Protein AF-0000000079126657 (afdb_homodimer)

Structure (mmCIF, N/CA/C/O backbone):
data_AF-0000000079126657-model_v1
#
loop_
_entity.id
_entity.type
_entity.pdbx_description
1 polymer 'TF-B3 domain-containing protein'
#
loop_
_atom_site.group_PDB
_atom_site.id
_atom_site.type_symbol
_atom_site.label_atom_id
_atom_site.label_alt_id
_atom_site.label_comp_id
_atom_site.label_asym_id
_atom_site.label_entity_id
_atom_site.label_seq_id
_atom_site.pdbx_PDB_ins_code
_atom_site.Cartn_x
_atom_site.Cartn_y
_atom_site.Cartn_z
_atom_site.occupancy
_atom_site.B_iso_or_equiv
_atom_site.auth_seq_id
_atom_site.auth_comp_id
_atom_site.auth_asym_id
_atom_site.auth_atom_id
_atom_site.pdbx_PDB_model_num
ATOM 1 N N . MET A 1 1 ? 19.438 -13.625 17.906 1 28.52 1 MET A N 1
ATOM 2 C CA . MET A 1 1 ? 18.578 -13.562 16.719 1 28.52 1 MET A CA 1
ATOM 3 C C . MET A 1 1 ? 18.562 -12.164 16.125 1 28.52 1 MET A C 1
ATOM 5 O O . MET A 1 1 ? 18.281 -11.188 16.828 1 28.52 1 MET A O 1
ATOM 9 N N . ALA A 1 2 ? 19.469 -11.898 15.203 1 33.62 2 ALA A N 1
ATOM 10 C CA . ALA A 1 2 ? 19.641 -10.555 14.672 1 33.62 2 ALA A CA 1
ATOM 11 C C . ALA A 1 2 ? 18.297 -9.883 14.414 1 33.62 2 ALA A C 1
ATOM 13 O O . ALA A 1 2 ? 17.312 -10.562 14.094 1 33.62 2 ALA A O 1
ATOM 14 N N . PRO A 1 3 ? 18.188 -8.773 15.117 1 34.41 3 PRO A N 1
ATOM 15 C CA . PRO A 1 3 ? 16.922 -8.07 14.914 1 34.41 3 PRO A CA 1
ATOM 16 C C . PRO A 1 3 ? 16.484 -8.062 13.445 1 34.41 3 PRO A C 1
ATOM 18 O O . PRO A 1 3 ? 17.312 -7.898 12.555 1 34.41 3 PRO A O 1
ATOM 21 N N . ARG A 1 4 ? 15.633 -8.875 13.109 1 43.34 4 ARG A N 1
ATOM 22 C CA . ARG A 1 4 ? 15.078 -9.055 11.773 1 43.34 4 ARG A CA 1
ATOM 23 C C . ARG A 1 4 ? 14.992 -7.723 11.031 1 43.34 4 ARG A C 1
ATOM 25 O O . ARG A 1 4 ? 14.539 -6.723 11.602 1 43.34 4 ARG A O 1
ATOM 32 N N . PRO A 1 5 ? 15.961 -7.48 10.164 1 45.09 5 PRO A N 1
ATOM 33 C CA . PRO A 1 5 ? 15.938 -6.207 9.438 1 45.09 5 PRO A CA 1
ATOM 34 C C . PRO A 1 5 ? 14.516 -5.68 9.219 1 45.09 5 PRO A C 1
ATOM 36 O O . PRO A 1 5 ? 13.688 -6.367 8.625 1 45.09 5 PRO A O 1
ATOM 39 N N . ARG A 1 6 ? 14 -5.074 10.273 1 57.28 6 ARG A N 1
ATOM 40 C CA . ARG A 1 6 ? 12.656 -4.516 10.219 1 57.28 6 ARG A CA 1
ATOM 41 C C . ARG A 1 6 ? 12.516 -3.547 9.047 1 57.28 6 ARG A C 1
ATOM 43 O O . ARG A 1 6 ? 13.406 -2.74 8.789 1 57.28 6 ARG A O 1
ATOM 50 N N . GLY A 1 7 ? 11.844 -4.012 8.023 1 74.12 7 GLY A N 1
ATOM 51 C CA . GLY A 1 7 ? 11.578 -3.09 6.93 1 74.12 7 GLY A CA 1
ATOM 52 C C . GLY A 1 7 ? 11.164 -1.708 7.402 1 74.12 7 GLY A C 1
ATOM 53 O O . GLY A 1 7 ? 11.055 -1.466 8.609 1 74.12 7 GLY A O 1
ATOM 54 N N . ILE A 1 8 ? 11.289 -0.74 6.613 1 87.12 8 ILE A N 1
ATOM 55 C CA . ILE A 1 8 ? 10.836 0.619 6.898 1 87.12 8 ILE A CA 1
ATOM 56 C C . ILE A 1 8 ? 9.398 0.592 7.406 1 87.12 8 ILE A C 1
ATOM 58 O O . ILE A 1 8 ? 8.516 0.038 6.75 1 87.12 8 ILE A O 1
ATOM 62 N N . PRO A 1 9 ? 9.227 1.062 8.672 1 93.38 9 PRO A N 1
ATOM 63 C CA . PRO A 1 9 ? 7.852 1.078 9.188 1 93.38 9 PRO A CA 1
ATOM 64 C C . PRO A 1 9 ? 6.867 1.716 8.203 1 93.38 9 PRO A C 1
ATOM 66 O O . PRO A 1 9 ? 7.18 2.738 7.59 1 93.38 9 PRO A O 1
ATOM 69 N N . SER A 1 10 ? 5.707 1.063 8.055 1 95.38 10 SER A N 1
ATOM 70 C CA . SER A 1 10 ? 4.727 1.568 7.105 1 95.38 10 SER A CA 1
ATOM 71 C C . SER A 1 10 ? 3.301 1.309 7.586 1 95.38 10 SER A C 1
ATOM 73 O O . SER A 1 10 ? 3.084 0.495 8.484 1 95.38 10 SER A O 1
ATOM 75 N N . PHE A 1 11 ? 2.336 2.088 7.109 1 97.25 11 PHE A N 1
ATOM 76 C CA . PHE A 1 11 ? 0.914 1.868 7.352 1 97.25 11 PHE A CA 1
ATOM 77 C C . PHE A 1 11 ? 0.086 2.328 6.156 1 97.25 11 PHE A C 1
ATOM 79 O O . PHE A 1 11 ? 0.618 2.93 5.223 1 97.25 11 PHE A O 1
ATOM 86 N N . PHE A 1 12 ? -1.155 1.957 6.16 1 96.88 12 PHE A N 1
ATOM 87 C CA . PHE A 1 12 ? -2.014 2.416 5.074 1 96.88 12 PHE A CA 1
ATOM 88 C C . PHE A 1 12 ? -3.268 3.086 5.621 1 96.88 12 PHE A C 1
ATOM 90 O O . PHE A 1 12 ? -3.623 2.893 6.785 1 96.88 12 PHE A O 1
ATOM 97 N N . LYS A 1 13 ? -3.869 3.877 4.758 1 96.75 13 LYS A N 1
ATOM 98 C CA . LYS A 1 13 ? -5.164 4.512 4.984 1 96.75 13 LYS A CA 1
ATOM 99 C C . LYS A 1 13 ? -6.02 4.48 3.723 1 96.75 13 LYS A C 1
ATOM 101 O O . LYS A 1 13 ? -5.496 4.57 2.609 1 96.75 13 LYS A O 1
ATOM 106 N N . ILE A 1 14 ? -7.277 4.34 3.934 1 95.06 14 ILE A N 1
ATOM 107 C CA . ILE A 1 14 ? -8.242 4.527 2.857 1 95.06 14 ILE A CA 1
ATOM 108 C C . ILE A 1 14 ? -8.93 5.883 3.01 1 95.06 14 ILE A C 1
ATOM 110 O O . ILE A 1 14 ? -9.383 6.238 4.102 1 95.06 14 ILE A O 1
ATOM 114 N N . MET A 1 15 ? -8.977 6.527 1.943 1 95.56 15 MET A N 1
ATOM 115 C CA . MET A 1 15 ? -9.641 7.824 1.989 1 95.56 15 MET A CA 1
ATOM 116 C C . MET A 1 15 ? -11.156 7.664 1.94 1 95.56 15 MET A C 1
ATOM 118 O O . MET A 1 15 ? -11.711 7.305 0.902 1 95.56 15 MET A O 1
ATOM 122 N N . LEU A 1 16 ? -11.727 7.973 3.053 1 93.25 16 LEU A N 1
ATOM 123 C CA . LEU A 1 16 ? -13.172 7.816 3.148 1 93.25 16 LEU A CA 1
ATOM 124 C C . LEU A 1 16 ? -13.867 9.172 3.156 1 93.25 16 LEU A C 1
ATOM 126 O O . LEU A 1 16 ? -15.078 9.258 2.92 1 93.25 16 LEU A O 1
ATOM 130 N N . ASP A 1 17 ? -13.141 10.164 3.516 1 93.25 17 ASP A N 1
ATOM 131 C CA . ASP A 1 17 ? -13.633 11.539 3.551 1 93.25 17 ASP A CA 1
ATOM 132 C C . ASP A 1 17 ? -12.586 12.508 3.004 1 93.25 17 ASP A C 1
ATOM 134 O O . ASP A 1 17 ? -11.625 12.844 3.691 1 93.25 17 ASP A O 1
ATOM 138 N N . CYS A 1 18 ? -12.828 12.984 1.838 1 91.19 18 CYS A N 1
ATOM 139 C CA . CYS A 1 18 ? -11.852 13.836 1.16 1 91.19 18 CYS A CA 1
ATOM 140 C C . CYS A 1 18 ? -11.984 15.281 1.618 1 91.19 18 CYS A C 1
ATOM 142 O O . CYS A 1 18 ? -11.18 16.141 1.227 1 91.19 18 CYS A O 1
ATOM 144 N N . SER A 1 19 ? -12.891 15.594 2.402 1 92.25 19 SER A N 1
ATOM 145 C CA . SER A 1 19 ? -13.039 16.938 2.967 1 92.25 19 SER A CA 1
ATOM 146 C C . SER A 1 19 ? -12.43 17.016 4.363 1 92.25 19 SER A C 1
ATOM 148 O O . SER A 1 19 ? -12.367 18.094 4.957 1 92.25 19 SER A O 1
ATOM 150 N N . ALA A 1 20 ? -11.961 15.875 4.793 1 90.94 20 ALA A N 1
ATOM 151 C CA . ALA A 1 20 ? -11.43 15.82 6.152 1 90.94 20 ALA A CA 1
ATOM 152 C C . ALA A 1 20 ? -10.195 16.703 6.293 1 90.94 20 ALA A C 1
ATOM 154 O O . ALA A 1 20 ? -9.359 16.766 5.387 1 90.94 20 ALA A O 1
ATOM 155 N N . THR A 1 21 ? -10.055 17.328 7.43 1 93.88 21 THR A N 1
ATOM 156 C CA . THR A 1 21 ? -8.93 18.219 7.711 1 93.88 21 THR A CA 1
ATOM 157 C C . THR A 1 21 ? -7.824 17.469 8.453 1 93.88 21 THR A C 1
ATOM 159 O O . THR A 1 21 ? -6.754 18.016 8.703 1 93.88 21 THR A O 1
ATOM 162 N N . HIS A 1 22 ? -8.141 16.297 8.852 1 96.69 22 HIS A N 1
ATOM 163 C CA . HIS A 1 22 ? -7.164 15.453 9.539 1 96.69 22 HIS A CA 1
ATOM 164 C C . HIS A 1 22 ? -7.254 14.008 9.07 1 96.69 22 HIS A C 1
ATOM 166 O O . HIS A 1 22 ? -8.273 13.586 8.523 1 96.69 22 HIS A O 1
ATOM 172 N N . LEU A 1 23 ? -6.207 13.297 9.273 1 97.56 23 LEU A N 1
ATOM 173 C CA . LEU A 1 23 ? -6.141 11.867 8.961 1 97.56 23 LEU A CA 1
ATOM 174 C C . LEU A 1 23 ? -5.676 11.07 10.172 1 97.56 23 LEU A C 1
ATOM 176 O O . LEU A 1 23 ? -4.52 11.188 10.586 1 97.56 23 LEU A O 1
ATOM 180 N N . PRO A 1 24 ? -6.551 10.25 10.734 1 97.44 24 PRO A N 1
ATOM 181 C CA . PRO A 1 24 ? -6.129 9.438 11.883 1 97.44 24 PRO A CA 1
ATOM 182 C C . PRO A 1 24 ? -5.043 8.43 11.523 1 97.44 24 PRO A C 1
ATOM 184 O O . PRO A 1 24 ? -5.113 7.793 10.469 1 97.44 24 PRO A O 1
ATOM 187 N N . LEU A 1 25 ? -4.074 8.391 12.383 1 97.5 25 LEU A N 1
ATOM 188 C CA . LEU A 1 25 ? -3.031 7.383 12.242 1 97.5 25 LEU A CA 1
ATOM 189 C C . LEU A 1 25 ? -3.449 6.07 12.898 1 97.5 25 LEU A C 1
ATOM 191 O O . LEU A 1 25 ? -4.18 6.07 13.891 1 97.5 25 LEU A O 1
ATOM 195 N N . PRO A 1 26 ? -3.004 4.938 12.359 1 96.88 26 PRO A N 1
ATOM 196 C CA . PRO A 1 26 ? -3.297 3.68 13.047 1 96.88 26 PRO A CA 1
ATOM 197 C C . PRO A 1 26 ? -2.705 3.625 14.453 1 96.88 26 PRO A C 1
ATOM 199 O O . PRO A 1 26 ? -1.501 3.83 14.625 1 96.88 26 PRO A O 1
ATOM 202 N N . THR A 1 27 ? -3.508 3.24 15.336 1 95.69 27 THR A N 1
ATOM 203 C CA . THR A 1 27 ? -3.09 3.24 16.734 1 95.69 27 THR A CA 1
ATOM 204 C C . THR A 1 27 ? -1.919 2.287 16.953 1 95.69 27 THR A C 1
ATOM 206 O O . THR A 1 27 ? -0.982 2.602 17.688 1 95.69 27 THR A O 1
ATOM 209 N N . GLY A 1 28 ? -1.995 1.144 16.359 1 94.62 28 GLY A N 1
ATOM 210 C CA . GLY A 1 28 ? -0.911 0.182 16.484 1 94.62 28 GLY A CA 1
ATOM 211 C C . GLY A 1 28 ? 0.411 0.704 15.953 1 94.62 28 GLY A C 1
ATOM 212 O O . GLY A 1 28 ? 1.464 0.457 16.547 1 94.62 28 GLY A O 1
ATOM 213 N N . PHE A 1 29 ? 0.323 1.427 14.898 1 95.12 29 PHE A N 1
ATOM 214 C CA . PHE A 1 29 ? 1.524 2.012 14.32 1 95.12 29 PHE A CA 1
ATOM 215 C C . PHE A 1 29 ? 2.137 3.041 15.258 1 95.12 29 PHE A C 1
ATOM 217 O O . PHE A 1 29 ? 3.35 3.043 15.484 1 95.12 29 PHE A O 1
ATOM 224 N N . VAL A 1 30 ? 1.315 3.855 15.75 1 96 30 VAL A N 1
ATOM 225 C CA . VAL A 1 30 ? 1.773 4.906 16.656 1 96 30 VAL A CA 1
ATOM 226 C C . VAL A 1 30 ? 2.412 4.281 17.891 1 96 30 VAL A C 1
ATOM 228 O O . VAL A 1 30 ? 3.514 4.668 18.297 1 96 30 VAL A O 1
ATOM 231 N N . ARG A 1 31 ? 1.753 3.395 18.438 1 94.12 31 ARG A N 1
ATOM 232 C CA . ARG A 1 31 ? 2.238 2.746 19.656 1 94.12 31 ARG A CA 1
ATOM 233 C C . ARG A 1 31 ? 3.594 2.088 19.422 1 94.12 31 ARG A C 1
ATOM 235 O O . ARG A 1 31 ? 4.496 2.191 20.25 1 94.12 31 ARG A O 1
ATOM 242 N N . LYS A 1 32 ? 3.752 1.527 18.344 1 92.25 32 LYS A N 1
ATOM 243 C CA . LYS A 1 32 ? 4.938 0.727 18.062 1 92.25 32 LYS A CA 1
ATOM 244 C C . LYS A 1 32 ? 6.109 1.61 17.641 1 92.25 32 LYS A C 1
ATOM 246 O O . LYS A 1 32 ? 7.258 1.335 17.984 1 92.25 32 LYS A O 1
ATOM 251 N N . HIS A 1 33 ? 5.816 2.643 16.922 1 93.44 33 HIS A N 1
ATOM 252 C CA . HIS A 1 33 ? 6.93 3.291 16.234 1 93.44 33 HIS A CA 1
ATOM 253 C C . HIS A 1 33 ? 7.102 4.73 16.703 1 93.44 33 HIS A C 1
ATOM 255 O O . HIS A 1 33 ? 8.156 5.332 16.484 1 93.44 33 HIS A O 1
ATOM 261 N N . LEU A 1 34 ? 6.055 5.25 17.312 1 92.19 34 LEU A N 1
ATOM 262 C CA . LEU A 1 34 ? 6.129 6.676 17.609 1 92.19 34 LEU A CA 1
ATOM 263 C C . LEU A 1 34 ? 5.949 6.934 19.094 1 92.19 34 LEU A C 1
ATOM 265 O O . LEU A 1 34 ? 6.285 8.016 19.594 1 92.19 34 LEU A O 1
ATOM 269 N N . GLU A 1 35 ? 5.32 6.031 19.812 1 83.06 35 GLU A N 1
ATOM 270 C CA . GLU A 1 35 ? 4.797 6.258 21.156 1 83.06 35 GLU A CA 1
ATOM 271 C C . GLU A 1 35 ? 5.867 6.852 22.078 1 83.06 35 GLU A C 1
ATOM 273 O O . GLU A 1 35 ? 5.57 7.707 22.906 1 83.06 35 GLU A O 1
ATOM 278 N N . ASN A 1 36 ? 7.039 6.488 21.953 1 82.5 36 ASN A N 1
ATOM 279 C CA . ASN A 1 36 ? 8.039 6.988 22.891 1 82.5 36 ASN A CA 1
ATOM 280 C C . ASN A 1 36 ? 8.461 8.414 22.562 1 82.5 36 ASN A C 1
ATOM 282 O O . ASN A 1 36 ? 9.008 9.125 23.406 1 82.5 36 ASN A O 1
ATOM 286 N N . ASP A 1 37 ? 8.164 8.867 21.438 1 88.56 37 ASP A N 1
ATOM 287 C CA . ASP A 1 37 ? 8.594 10.18 20.953 1 88.56 37 ASP A CA 1
ATOM 288 C C . ASP A 1 37 ? 7.793 10.617 19.734 1 88.56 37 ASP A C 1
ATOM 290 O O . ASP A 1 37 ? 8.32 10.656 18.625 1 88.56 37 ASP A O 1
ATOM 294 N N . ILE A 1 38 ? 6.609 11.055 20.031 1 91.06 38 ILE A N 1
ATOM 295 C CA . ILE A 1 38 ? 5.762 11.461 18.922 1 91.06 38 ILE A CA 1
ATOM 296 C C . ILE A 1 38 ? 6.164 12.859 18.438 1 91.06 38 ILE A C 1
ATOM 298 O O . ILE A 1 38 ? 6.082 13.828 19.203 1 91.06 38 ILE A O 1
ATOM 302 N N . PRO A 1 39 ? 6.582 12.984 17.297 1 94.12 39 PRO A N 1
ATOM 303 C CA . PRO A 1 39 ? 6.941 14.312 16.797 1 94.12 39 PRO A CA 1
ATOM 304 C C . PRO A 1 39 ? 5.727 15.227 16.625 1 94.12 39 PRO A C 1
ATOM 306 O O . PRO A 1 39 ? 4.668 14.773 16.188 1 94.12 39 PRO A O 1
ATOM 309 N N . GLU A 1 40 ? 5.895 16.375 16.953 1 94.94 40 GLU A N 1
ATOM 310 C CA . GLU A 1 40 ? 4.828 17.359 16.766 1 94.94 40 GLU A CA 1
ATOM 311 C C . GLU A 1 40 ? 4.707 17.766 15.297 1 94.94 40 GLU A C 1
ATOM 313 O O . GLU A 1 40 ? 3.604 18 14.797 1 94.94 40 GLU A O 1
ATOM 318 N N . ASN A 1 41 ? 5.875 17.875 14.75 1 97.25 41 ASN A N 1
ATOM 319 C CA . ASN A 1 41 ? 5.961 18.25 13.344 1 97.25 41 ASN A CA 1
ATOM 320 C C . ASN A 1 41 ? 6.434 17.078 12.492 1 97.25 41 ASN A C 1
ATOM 322 O O . ASN A 1 41 ? 7.316 16.312 12.898 1 97.25 41 ASN A O 1
ATOM 326 N N . ALA A 1 42 ? 5.793 17 11.344 1 97.56 42 ALA A N 1
ATOM 327 C CA . ALA A 1 42 ? 6.203 15.9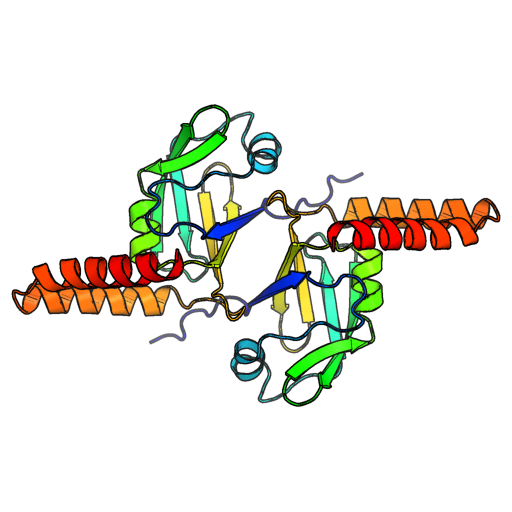53 10.406 1 97.56 42 ALA A CA 1
ATOM 328 C C . ALA A 1 42 ? 6.305 16.516 8.984 1 97.56 42 ALA A C 1
ATOM 330 O O . ALA A 1 42 ? 5.648 17.5 8.656 1 97.56 42 ALA A O 1
ATOM 331 N N . THR A 1 43 ? 7.215 15.938 8.281 1 97.75 43 THR A N 1
ATOM 332 C CA . THR A 1 43 ? 7.324 16.219 6.855 1 97.75 43 THR A CA 1
ATOM 333 C C . THR A 1 43 ? 6.82 15.031 6.031 1 97.75 43 THR A C 1
ATOM 335 O O . THR A 1 43 ? 7.211 13.891 6.281 1 97.75 43 THR A O 1
ATOM 338 N N . LEU A 1 44 ? 5.887 15.328 5.082 1 96.88 44 LEU A N 1
ATOM 339 C CA . LEU A 1 44 ? 5.355 14.32 4.168 1 96.88 44 LEU A CA 1
ATOM 340 C C . LEU A 1 44 ? 5.863 14.555 2.748 1 96.88 44 LEU A C 1
ATOM 342 O O . LEU A 1 44 ? 5.781 15.672 2.232 1 96.88 44 LEU A O 1
ATOM 346 N N . ARG A 1 45 ? 6.41 13.477 2.205 1 93.44 45 ARG A N 1
ATOM 347 C CA . ARG A 1 45 ? 6.934 13.57 0.844 1 93.44 45 ARG A CA 1
ATOM 348 C C . ARG A 1 45 ? 6.262 12.547 -0.07 1 93.44 45 ARG A C 1
ATOM 350 O O . ARG A 1 45 ? 6.039 11.398 0.327 1 93.44 45 ARG A O 1
ATOM 357 N N . SER A 1 46 ? 5.926 12.953 -1.216 1 90.44 46 SER A N 1
ATOM 358 C CA . SER A 1 46 ? 5.438 12.008 -2.213 1 90.44 46 SER A CA 1
ATOM 359 C C . SER A 1 46 ? 6.555 11.078 -2.684 1 90.44 46 SER A C 1
ATOM 361 O O . SER A 1 46 ? 7.688 11.523 -2.891 1 90.44 46 SER A O 1
ATOM 363 N N . VAL A 1 47 ? 6.289 9.805 -2.9 1 86.38 47 VAL A N 1
ATOM 364 C CA . VAL A 1 47 ? 7.266 8.836 -3.385 1 86.38 47 VAL A CA 1
ATOM 365 C C . VAL A 1 47 ? 7.688 9.195 -4.809 1 86.38 47 VAL A C 1
ATOM 367 O O . VAL A 1 47 ? 8.812 8.914 -5.219 1 86.38 47 VAL A O 1
ATOM 370 N N . ASN A 1 48 ? 6.734 9.68 -5.508 1 77.56 48 ASN A N 1
ATOM 371 C CA . ASN A 1 48 ? 7.016 10.016 -6.898 1 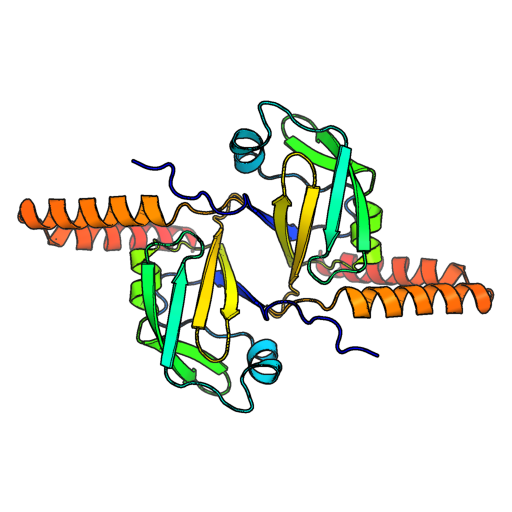77.56 48 ASN A CA 1
ATOM 372 C C . ASN A 1 48 ? 7.766 11.336 -7.012 1 77.56 48 ASN A C 1
ATOM 374 O O . ASN A 1 48 ? 8.094 11.781 -8.117 1 77.56 48 ASN A O 1
ATOM 378 N N . GLY A 1 49 ? 8.219 11.891 -5.863 1 70 49 GLY A N 1
ATOM 379 C CA . GLY A 1 49 ? 9.047 13.086 -5.832 1 70 49 GLY A CA 1
ATOM 380 C C . GLY A 1 49 ? 8.258 14.359 -6.07 1 70 49 GLY A C 1
ATOM 381 O O . GLY A 1 49 ? 7.031 14.328 -6.191 1 70 49 GLY A O 1
ATOM 382 N N . GLY A 1 50 ? 8.945 15.445 -5.848 1 69.62 50 GLY A N 1
ATOM 383 C CA . GLY A 1 50 ? 8.516 16.766 -6.293 1 69.62 50 GLY A CA 1
ATOM 384 C C . GLY A 1 50 ? 7.719 17.516 -5.25 1 69.62 50 GLY A C 1
ATOM 385 O O . GLY A 1 50 ? 7.676 18.75 -5.262 1 69.62 50 GLY A O 1
ATOM 386 N N . TYR A 1 51 ? 7.082 16.781 -4.359 1 82.75 51 TYR A N 1
ATOM 387 C CA . TYR A 1 51 ? 6.23 17.531 -3.438 1 82.75 51 TYR A CA 1
ATOM 388 C C . TYR A 1 51 ? 6.523 17.141 -1.991 1 82.75 51 TYR A C 1
ATOM 390 O O . TYR A 1 51 ? 6.812 15.977 -1.696 1 82.75 51 TYR A O 1
ATOM 398 N N . SER A 1 52 ? 6.465 18.125 -1.244 1 92.19 52 SER A N 1
ATOM 399 C CA . SER A 1 52 ? 6.625 17.969 0.198 1 92.19 52 SER A CA 1
ATOM 400 C C . SER A 1 52 ? 5.645 18.844 0.963 1 92.19 52 SER A C 1
ATOM 402 O O . SER A 1 52 ? 5.355 19.969 0.548 1 92.19 52 SER A O 1
ATOM 404 N N . TRP A 1 53 ? 5.109 18.328 2.021 1 95.81 53 TRP A N 1
ATOM 405 C CA . TRP A 1 53 ? 4.164 19.047 2.875 1 95.81 53 TRP A CA 1
ATOM 406 C C . TRP A 1 53 ? 4.625 19.031 4.328 1 95.81 53 TRP A C 1
ATOM 408 O O . TRP A 1 53 ? 5.207 18.047 4.789 1 95.81 53 TRP A O 1
ATOM 418 N N . ARG A 1 54 ? 4.383 20.078 4.98 1 97.25 54 ARG A N 1
ATOM 419 C CA . ARG A 1 54 ? 4.562 20.109 6.43 1 97.25 54 ARG A CA 1
ATOM 420 C C . ARG A 1 54 ? 3.252 19.812 7.152 1 97.25 54 ARG A C 1
ATOM 422 O O . ARG A 1 54 ? 2.217 20.406 6.828 1 97.25 54 ARG A O 1
ATOM 429 N N . LEU A 1 55 ? 3.361 18.891 8.078 1 97.94 55 LEU A N 1
ATOM 430 C CA . LEU A 1 55 ? 2.184 18.5 8.836 1 97.94 55 LEU A CA 1
ATOM 431 C C . LEU A 1 55 ? 2.424 18.656 10.336 1 97.94 55 LEU A C 1
ATOM 433 O O . LEU A 1 55 ? 3.57 18.641 10.789 1 97.94 55 LEU A O 1
ATOM 437 N N . LYS A 1 56 ? 1.369 18.797 11.039 1 97.94 56 LYS A N 1
ATOM 438 C CA . LYS A 1 56 ? 1.389 18.594 12.484 1 97.94 56 LYS A CA 1
ATOM 439 C C . LYS A 1 56 ? 0.741 17.266 12.867 1 97.94 56 LYS A C 1
ATOM 441 O O . LYS A 1 56 ? -0.234 16.844 12.234 1 97.94 56 LYS A O 1
ATOM 446 N N . ILE A 1 57 ? 1.319 16.641 13.82 1 97.19 57 ILE A N 1
ATOM 447 C CA . ILE A 1 57 ? 0.694 15.477 14.43 1 97.19 57 ILE A CA 1
ATOM 448 C C . ILE A 1 57 ? 0.041 15.875 15.758 1 97.19 57 ILE A C 1
ATOM 450 O O . ILE A 1 57 ? 0.718 16.344 16.672 1 97.19 57 ILE A O 1
ATOM 454 N N . LYS A 1 58 ? -1.194 15.711 15.789 1 96.06 58 LYS A N 1
ATOM 455 C CA . LYS A 1 58 ? -1.962 16.109 16.969 1 96.06 58 LYS A CA 1
ATOM 456 C C . LYS A 1 58 ? -2.824 14.945 17.469 1 96.06 58 LYS A C 1
ATOM 458 O O . LYS A 1 58 ? -3.252 14.102 16.688 1 96.06 58 LYS A O 1
ATOM 463 N N . LYS A 1 59 ? -3.018 15.047 18.734 1 93.38 59 LYS A N 1
ATOM 464 C CA . LYS A 1 59 ? -3.898 14.055 19.359 1 93.38 59 LYS A CA 1
ATOM 465 C C . LYS A 1 59 ? -5.344 14.547 19.375 1 93.38 59 LYS A C 1
ATOM 467 O O . LYS A 1 59 ? -5.613 15.688 19.75 1 93.38 59 LYS A O 1
ATOM 472 N N . ASP A 1 60 ? -6.172 13.812 18.859 1 91.31 60 ASP A N 1
ATOM 473 C CA . ASP A 1 60 ? -7.617 13.977 18.953 1 91.31 60 ASP A CA 1
ATOM 474 C C . ASP A 1 60 ? -8.258 12.852 19.766 1 91.31 60 ASP A C 1
ATOM 476 O O . ASP A 1 60 ? -8.492 11.766 19.234 1 91.31 60 ASP A O 1
ATOM 480 N N . GLY A 1 61 ? -8.602 13.148 21.062 1 91.88 61 GLY A N 1
ATOM 481 C CA . GLY A 1 61 ? -8.914 12.047 21.969 1 91.88 61 GLY A CA 1
ATOM 482 C C . GLY A 1 61 ? -7.738 11.125 22.203 1 91.88 61 GLY A C 1
ATOM 483 O O . GLY A 1 61 ? -6.691 11.547 22.688 1 91.88 61 GLY A O 1
ATOM 484 N N . ASP A 1 62 ? -7.848 9.883 21.812 1 90.81 62 ASP A N 1
ATOM 485 C CA . ASP A 1 62 ? -6.785 8.914 22.016 1 90.81 62 ASP A CA 1
ATOM 486 C C . ASP A 1 62 ? -6.113 8.547 20.688 1 90.81 62 ASP A C 1
ATOM 488 O O . ASP A 1 62 ? -5.285 7.633 20.641 1 90.81 62 ASP A O 1
ATOM 492 N N . ILE A 1 63 ? -6.484 9.344 19.75 1 94.88 63 ILE A N 1
ATOM 493 C CA . ILE A 1 63 ? -5.996 8.984 18.422 1 94.88 63 ILE A CA 1
ATOM 494 C C . ILE A 1 63 ? -5.129 10.109 17.859 1 94.88 63 ILE A C 1
ATOM 496 O O . ILE A 1 63 ? -5.527 11.273 17.875 1 94.88 63 ILE A O 1
ATOM 500 N N . TYR A 1 64 ? -4.004 9.719 17.5 1 96.5 64 TYR A N 1
ATOM 501 C CA . TYR A 1 64 ? -3.139 10.688 16.828 1 96.5 64 TYR A CA 1
ATOM 502 C C . TYR A 1 64 ? -3.494 10.812 15.352 1 96.5 64 TYR A C 1
ATOM 504 O O . TYR A 1 64 ? -3.799 9.82 14.695 1 96.5 64 TYR A O 1
ATOM 512 N N . CYS A 1 65 ? -3.391 12.062 14.828 1 97.69 65 CYS A N 1
ATOM 513 C CA . CYS A 1 65 ? -3.773 12.359 13.453 1 97.69 65 CYS A CA 1
ATOM 514 C C . CYS A 1 65 ? -2.736 13.242 12.781 1 97.69 65 CYS A C 1
ATOM 516 O O . CYS A 1 65 ? -2.096 14.07 13.438 1 97.69 65 CYS A O 1
ATOM 518 N N . PHE A 1 66 ? -2.58 13.016 11.492 1 98.06 66 PHE A N 1
ATOM 519 C CA . PHE A 1 66 ? -2.096 14.133 10.703 1 98.06 66 PHE A CA 1
ATOM 520 C C . PHE A 1 66 ? -3.127 15.258 10.664 1 98.06 66 PHE A C 1
ATOM 522 O O . PHE A 1 66 ? -4.27 15.047 10.25 1 98.06 66 PHE A O 1
ATOM 529 N N . ALA A 1 67 ? -2.779 16.359 11.094 1 96.81 67 ALA A N 1
ATOM 530 C CA . ALA A 1 67 ? -3.729 17.469 11.219 1 96.81 67 ALA A CA 1
ATOM 531 C C . ALA A 1 67 ? -3.314 18.656 10.352 1 96.81 67 ALA A C 1
ATOM 533 O O . ALA A 1 67 ? -3.381 18.578 9.125 1 96.81 67 ALA A O 1
ATOM 534 N N . ASP A 1 68 ? -2.764 19.719 10.953 1 96.56 68 ASP A N 1
ATOM 535 C CA . ASP A 1 68 ? -2.387 20.891 10.18 1 96.56 68 ASP A CA 1
ATOM 536 C C . ASP A 1 68 ? -1.526 20.516 8.977 1 96.56 68 ASP A C 1
ATOM 538 O O . ASP A 1 68 ? -0.494 19.859 9.133 1 96.56 68 ASP A O 1
ATOM 542 N N . GLY A 1 69 ? -1.999 20.969 7.855 1 96.88 69 GLY A N 1
ATOM 543 C CA . GLY A 1 69 ? -1.283 20.656 6.629 1 96.88 69 GLY A CA 1
ATOM 544 C C . GLY A 1 69 ? -1.952 19.562 5.816 1 96.88 69 GLY A C 1
ATOM 545 O O . GLY A 1 69 ? -1.728 19.453 4.609 1 96.88 69 GLY A O 1
ATOM 546 N N . TRP A 1 70 ? -2.803 18.75 6.383 1 97.25 70 TRP A N 1
ATOM 547 C CA . TRP A 1 70 ? -3.412 17.609 5.695 1 97.25 70 TRP A CA 1
ATOM 548 C C . TRP A 1 70 ? -4.367 18.094 4.605 1 97.25 70 TRP A C 1
ATOM 550 O O . TRP A 1 70 ? -4.426 17.5 3.523 1 97.25 70 TRP A O 1
ATOM 560 N N . LYS A 1 71 ? -5.07 19.109 4.887 1 95.06 71 LYS A N 1
ATOM 561 C CA . LYS A 1 71 ? -5.98 19.641 3.881 1 95.06 71 LYS A CA 1
ATOM 562 C C . LYS A 1 71 ? -5.238 19.984 2.592 1 95.06 71 LYS A C 1
ATOM 564 O O . LYS A 1 71 ? -5.746 19.734 1.495 1 95.06 71 LYS A O 1
ATOM 569 N N . GLN A 1 72 ? -4.094 20.547 2.717 1 92.5 72 GLN A N 1
ATOM 570 C CA . GLN A 1 72 ? -3.285 20.891 1.551 1 92.5 72 GLN A CA 1
ATOM 571 C C . GLN A 1 72 ? -2.842 19.625 0.809 1 92.5 72 GLN A C 1
ATOM 573 O O . GLN A 1 72 ? -2.779 19.625 -0.422 1 92.5 72 GLN A O 1
ATOM 578 N N . VAL A 1 73 ? -2.494 18.609 1.534 1 93.94 73 VAL A N 1
ATOM 579 C CA . VAL A 1 73 ? -2.141 17.344 0.916 1 93.94 73 VAL A CA 1
ATOM 580 C C . VAL A 1 73 ? -3.295 16.844 0.049 1 93.94 73 VAL A C 1
ATOM 582 O O . VAL A 1 73 ? -3.096 16.469 -1.107 1 93.94 73 VAL A O 1
ATOM 585 N N . VAL A 1 74 ? -4.465 16.844 0.59 1 93.62 74 VAL A N 1
ATOM 586 C CA . VAL A 1 74 ? -5.652 16.359 -0.096 1 93.62 74 VAL A CA 1
ATOM 587 C C . VAL A 1 74 ? -5.875 17.141 -1.385 1 93.62 74 VAL A C 1
ATOM 589 O O . VAL A 1 74 ? -6.094 16.562 -2.447 1 93.62 74 VAL A O 1
ATOM 592 N N . GLU A 1 75 ? -5.746 18.375 -1.28 1 88.81 75 GLU A N 1
ATOM 593 C CA . GLU A 1 75 ? -6 19.25 -2.422 1 88.81 75 GLU A CA 1
ATOM 594 C C . GLU A 1 75 ? -4.914 19.109 -3.484 1 88.81 75 GLU A C 1
ATOM 596 O O . GLU A 1 75 ? -5.211 18.938 -4.668 1 88.81 75 GLU A O 1
ATOM 601 N N . ASP A 1 76 ? -3.688 19.125 -3.025 1 87.38 76 ASP A N 1
ATOM 602 C CA . ASP A 1 76 ? -2.57 19.062 -3.961 1 87.38 76 ASP A CA 1
ATOM 603 C C . ASP A 1 76 ? -2.539 17.719 -4.695 1 87.38 76 ASP A C 1
ATOM 605 O O . ASP A 1 76 ? -2.18 17.656 -5.871 1 87.38 76 ASP A O 1
ATOM 609 N N . THR A 1 77 ? -2.844 16.703 -3.951 1 89.69 77 THR A N 1
ATOM 610 C CA . THR A 1 77 ? -2.74 15.375 -4.523 1 89.69 77 THR A CA 1
ATOM 611 C C . THR A 1 77 ? -4.066 14.945 -5.145 1 89.69 77 THR A C 1
ATOM 613 O O . THR A 1 77 ? -4.16 13.867 -5.738 1 89.69 77 THR A O 1
ATOM 616 N N . ARG A 1 78 ? -5.102 15.688 -5.027 1 88.81 78 ARG A N 1
ATOM 617 C CA . ARG A 1 78 ? -6.441 15.398 -5.531 1 88.81 78 ARG A CA 1
ATOM 618 C C . ARG A 1 78 ? -6.926 14.039 -5.047 1 88.81 78 ARG A C 1
ATOM 620 O O . ARG A 1 78 ? -7.367 13.211 -5.844 1 88.81 78 ARG A O 1
ATOM 627 N N . LEU A 1 79 ? -6.781 13.859 -3.768 1 92.5 79 LEU A N 1
ATOM 628 C CA . LEU A 1 79 ? -7.266 12.625 -3.16 1 92.5 79 LEU A CA 1
ATOM 629 C C . LEU A 1 79 ? -8.773 12.484 -3.348 1 92.5 79 LEU A C 1
ATOM 631 O O . LEU A 1 79 ? -9.516 13.461 -3.209 1 92.5 79 LEU A O 1
ATOM 635 N N . GLU A 1 80 ? -9.18 11.32 -3.709 1 93.12 80 GLU A N 1
ATOM 636 C CA . GLU A 1 80 ? -10.594 11.008 -3.902 1 93.12 80 GLU A CA 1
ATOM 637 C C . GLU A 1 80 ? -11.039 9.875 -2.98 1 93.12 80 GLU A C 1
ATOM 639 O O . GLU A 1 80 ? -10.211 9.141 -2.443 1 93.12 80 GLU A O 1
ATOM 644 N N . PHE A 1 81 ? -12.367 9.859 -2.793 1 94.25 81 PHE A N 1
ATOM 645 C CA . PHE A 1 81 ? -12.969 8.766 -2.035 1 94.25 81 PHE A CA 1
ATOM 646 C C . PHE A 1 81 ? -12.492 7.414 -2.559 1 94.25 81 PHE A C 1
ATOM 648 O O . PHE A 1 81 ? -12.516 7.172 -3.766 1 94.25 81 PHE A O 1
ATOM 655 N N . GLY A 1 82 ? -11.992 6.625 -1.634 1 94.12 82 GLY A N 1
ATOM 656 C CA . GLY A 1 82 ? -11.609 5.273 -2.002 1 94.12 82 GLY A CA 1
ATOM 657 C C . GLY A 1 82 ? -10.141 5.152 -2.373 1 94.12 82 GLY A C 1
ATOM 658 O O . GLY A 1 82 ? -9.633 4.047 -2.561 1 94.12 82 GLY A O 1
ATOM 659 N N . ASP A 1 83 ? -9.438 6.289 -2.525 1 94.94 83 ASP A N 1
ATOM 660 C CA . ASP A 1 83 ? -7.992 6.223 -2.742 1 94.94 83 ASP A CA 1
ATOM 661 C C . ASP A 1 83 ? -7.297 5.508 -1.585 1 94.94 83 ASP A C 1
ATOM 663 O O . ASP A 1 83 ? -7.73 5.613 -0.435 1 94.94 83 ASP A O 1
ATOM 667 N N . PHE A 1 84 ? -6.25 4.832 -1.979 1 95.44 84 PHE A N 1
ATOM 668 C CA . PHE A 1 84 ? -5.453 4.117 -0.987 1 95.44 84 PHE A CA 1
ATOM 669 C C . PHE A 1 84 ? -4.105 4.797 -0.784 1 95.44 84 PHE A C 1
ATOM 671 O O . PHE A 1 84 ? -3.398 5.09 -1.751 1 95.44 84 PHE A O 1
ATOM 678 N N . LEU A 1 85 ? -3.834 5.004 0.463 1 97.19 85 LEU A N 1
ATOM 679 C CA . LEU A 1 85 ? -2.607 5.703 0.823 1 97.19 85 LEU A CA 1
ATOM 680 C C . LEU A 1 85 ? -1.654 4.777 1.574 1 97.19 85 LEU A C 1
ATOM 682 O O . LEU A 1 85 ? -2.064 4.078 2.502 1 97.19 85 LEU A O 1
ATOM 686 N N . VAL A 1 86 ? -0.434 4.738 1.182 1 96.75 86 VAL A N 1
ATOM 687 C CA . VAL A 1 86 ? 0.602 4.027 1.924 1 96.75 86 VAL A CA 1
ATOM 688 C C . VAL A 1 86 ? 1.658 5.016 2.412 1 96.75 86 VAL A C 1
ATOM 690 O O . VAL A 1 86 ? 2.137 5.852 1.644 1 96.75 86 VAL A O 1
ATOM 693 N N . PHE A 1 87 ? 1.963 4.863 3.688 1 96.69 87 PHE A N 1
ATOM 694 C CA . PHE A 1 87 ? 2.951 5.727 4.32 1 96.69 87 PHE A CA 1
ATOM 695 C C . PHE A 1 87 ? 4.148 4.918 4.805 1 96.69 87 PHE A C 1
ATOM 697 O O . PHE A 1 87 ? 3.984 3.828 5.355 1 96.69 87 PHE A O 1
ATOM 704 N N . TRP A 1 88 ? 5.285 5.438 4.559 1 95.62 88 TRP A N 1
ATOM 705 C CA . TRP A 1 88 ? 6.512 4.918 5.156 1 95.62 88 TRP A CA 1
ATOM 706 C C . TRP A 1 88 ? 7.152 5.953 6.074 1 95.62 88 TRP A C 1
ATOM 708 O O . TRP A 1 88 ? 7.227 7.137 5.73 1 95.62 88 TRP A O 1
ATOM 718 N N . LEU A 1 89 ? 7.535 5.496 7.207 1 95.69 89 LEU A N 1
ATOM 719 C CA . LEU A 1 89 ? 8.219 6.371 8.148 1 95.69 89 LEU A CA 1
ATOM 720 C C . LEU A 1 89 ? 9.734 6.281 7.98 1 95.69 89 LEU A C 1
ATOM 722 O O . LEU A 1 89 ? 10.328 5.234 8.25 1 95.69 89 LEU A O 1
ATOM 726 N N . LEU A 1 90 ? 10.289 7.434 7.488 1 93.44 90 LEU A N 1
ATOM 727 C CA . LEU A 1 90 ? 11.734 7.539 7.332 1 93.44 90 LEU A CA 1
ATOM 728 C C . LEU A 1 90 ? 12.352 8.312 8.484 1 93.44 90 LEU A C 1
ATOM 730 O O . LEU A 1 90 ? 12.328 9.547 8.5 1 93.44 90 LEU A O 1
ATOM 734 N N . GLY A 1 91 ? 12.859 7.582 9.438 1 88.69 91 GLY A N 1
ATOM 735 C CA . GLY A 1 91 ? 13.367 8.242 10.625 1 88.69 91 GLY A CA 1
ATOM 736 C C . GLY A 1 91 ? 12.297 8.516 11.664 1 88.69 91 GLY A C 1
ATOM 737 O O . GLY A 1 91 ? 11.5 7.633 11.984 1 88.69 91 GLY A O 1
ATOM 738 N N . ARG A 1 92 ? 12.297 9.758 12.18 1 88.81 92 ARG A N 1
ATOM 739 C CA . ARG A 1 92 ? 11.406 10.023 13.305 1 88.81 92 ARG A CA 1
ATOM 740 C C . ARG A 1 92 ? 10.188 10.828 12.852 1 88.81 92 ARG A C 1
ATOM 742 O O . ARG A 1 92 ? 9.125 10.742 13.469 1 88.81 92 ARG A O 1
ATOM 749 N N . SER A 1 93 ? 10.375 11.555 11.781 1 95.06 93 SER A N 1
ATOM 750 C CA . SER A 1 93 ? 9.289 12.492 11.516 1 95.06 93 SER A CA 1
ATOM 751 C C . SER A 1 93 ? 9.094 12.695 10.016 1 95.06 93 SER A C 1
ATOM 753 O O . SER A 1 93 ? 8.406 13.625 9.594 1 95.06 93 SER A O 1
ATOM 755 N N . ILE A 1 94 ? 9.805 11.992 9.242 1 96 94 ILE A N 1
ATOM 756 C CA . ILE A 1 94 ? 9.648 12.102 7.797 1 96 94 ILE A CA 1
ATOM 757 C C . ILE A 1 94 ? 8.859 10.898 7.273 1 96 94 ILE A C 1
ATOM 759 O O . ILE A 1 94 ? 9.234 9.75 7.523 1 96 94 ILE A O 1
ATOM 763 N N . PHE A 1 95 ? 7.805 11.227 6.539 1 96.5 95 PHE A N 1
ATOM 764 C CA . PHE A 1 95 ? 6.973 10.195 5.926 1 96.5 95 PHE A CA 1
ATOM 765 C C . PHE A 1 95 ? 7.016 10.297 4.406 1 96.5 95 PHE A C 1
ATOM 767 O O . PHE A 1 95 ? 7.062 11.398 3.854 1 96.5 95 PHE A O 1
ATOM 774 N N . LYS A 1 96 ? 7.02 9.172 3.791 1 95.25 96 LYS A N 1
ATOM 775 C CA . LYS A 1 96 ? 6.773 9.102 2.354 1 95.25 96 LYS A CA 1
ATOM 776 C C . LYS A 1 96 ? 5.355 8.625 2.061 1 95.25 96 LYS A C 1
ATOM 778 O O . LYS A 1 96 ? 4.832 7.75 2.754 1 95.25 96 LYS A O 1
ATOM 783 N N . LEU A 1 97 ? 4.828 9.188 1.013 1 95.88 97 LEU A N 1
ATOM 784 C CA . LEU A 1 97 ? 3.438 8.906 0.666 1 95.88 97 LEU A CA 1
ATOM 785 C C . LEU A 1 97 ? 3.33 8.359 -0.753 1 95.88 97 LEU A C 1
ATOM 787 O O . LEU A 1 97 ? 3.873 8.945 -1.692 1 95.88 97 LEU A O 1
ATOM 791 N N . LEU A 1 98 ? 2.682 7.254 -0.891 1 94.31 98 LEU A N 1
ATOM 792 C CA . LEU A 1 98 ? 2.289 6.668 -2.168 1 94.31 98 LEU A CA 1
ATOM 793 C C . LEU A 1 98 ? 0.771 6.547 -2.266 1 94.31 98 LEU A C 1
ATOM 795 O O . LEU A 1 98 ? 0.116 6.117 -1.313 1 94.31 98 LEU A O 1
ATOM 799 N N . ILE A 1 99 ? 0.223 6.93 -3.381 1 94.88 99 ILE A N 1
ATOM 800 C CA . ILE A 1 99 ? -1.228 6.957 -3.537 1 94.88 99 ILE A CA 1
ATOM 801 C C . ILE A 1 99 ? -1.642 6.031 -4.676 1 94.88 99 ILE A C 1
ATOM 803 O O . ILE A 1 99 ? -1.07 6.086 -5.77 1 94.88 99 ILE A O 1
ATOM 807 N N . PHE A 1 100 ? -2.617 5.242 -4.422 1 95.69 100 PHE A N 1
ATOM 808 C CA . PHE A 1 100 ? -3.264 4.414 -5.434 1 95.69 100 PHE A CA 1
ATOM 809 C C . PHE A 1 100 ? -4.707 4.852 -5.648 1 95.69 100 PHE A C 1
ATOM 811 O O . PHE A 1 100 ? -5.418 5.16 -4.688 1 95.69 100 PHE A O 1
ATOM 818 N N . GLY A 1 101 ? -5.086 4.84 -6.879 1 94.25 101 GLY A N 1
ATOM 819 C CA . GLY A 1 101 ? -6.496 5.027 -7.168 1 94.25 101 GLY A CA 1
ATOM 820 C C . GLY A 1 101 ? -7.312 3.762 -6.992 1 94.25 101 GLY A C 1
ATOM 821 O O . GLY A 1 101 ? -6.758 2.688 -6.754 1 94.25 101 GLY A O 1
ATOM 822 N N . THR A 1 102 ? -8.609 3.926 -7.148 1 92.69 102 THR A N 1
ATOM 823 C CA . THR A 1 102 ? -9.531 2.816 -6.953 1 92.69 102 THR A CA 1
ATOM 824 C C . THR A 1 102 ? -9.328 1.743 -8.016 1 92.69 102 THR A C 1
ATOM 826 O O . THR A 1 102 ? -9.789 0.611 -7.859 1 92.69 102 THR A O 1
ATOM 829 N N . ASN A 1 103 ? -8.68 2.035 -9.055 1 92.38 103 ASN A N 1
ATOM 830 C CA . ASN A 1 103 ? -8.398 1.068 -10.109 1 92.38 103 ASN A CA 1
ATOM 831 C C . ASN A 1 103 ? -7.188 0.198 -9.766 1 92.38 103 ASN A C 1
ATOM 833 O O . ASN A 1 103 ? -6.828 -0.7 -10.531 1 92.38 103 ASN A O 1
ATOM 837 N N . GLY A 1 104 ? -6.574 0.483 -8.648 1 94.94 104 GLY A N 1
ATOM 838 C CA . GLY A 1 104 ? -5.477 -0.336 -8.156 1 94.94 104 GLY A CA 1
ATOM 839 C C . GLY A 1 104 ? -4.117 0.176 -8.586 1 94.94 104 GLY A C 1
ATOM 840 O O . GLY A 1 104 ? -3.086 -0.338 -8.141 1 94.94 104 GLY A O 1
ATOM 841 N N . CYS A 1 105 ? -4.129 1.146 -9.406 1 94.69 105 CYS A N 1
ATOM 842 C CA . CYS A 1 105 ? -2.875 1.661 -9.945 1 94.69 105 CYS A CA 1
ATOM 843 C C . CYS A 1 105 ? -2.434 2.912 -9.195 1 94.69 105 CYS A C 1
ATOM 845 O O . CYS A 1 105 ? -3.258 3.596 -8.578 1 94.69 105 CYS A O 1
ATOM 847 N N . GLU A 1 106 ? -1.146 3.154 -9.344 1 92.75 106 GLU A N 1
ATOM 848 C CA . GLU A 1 106 ? -0.602 4.371 -8.75 1 92.75 106 GLU A CA 1
ATOM 849 C C . GLU A 1 106 ? -1.191 5.617 -9.406 1 92.75 106 GLU A C 1
ATOM 851 O O . GLU A 1 106 ? -1.33 5.672 -10.625 1 92.75 106 GLU A O 1
ATOM 856 N N . LYS A 1 107 ? -1.536 6.469 -8.531 1 88.56 107 LYS A N 1
ATOM 857 C CA . LYS A 1 107 ? -1.96 7.77 -9.047 1 88.56 107 LYS A CA 1
ATOM 858 C C . LYS A 1 107 ? -0.757 8.641 -9.406 1 88.56 107 LYS A C 1
ATOM 860 O O . LYS A 1 107 ? 0.244 8.648 -8.688 1 88.56 107 LYS A O 1
ATOM 865 N N . ASN A 1 108 ? -0.735 9.078 -10.578 1 73.31 108 ASN A N 1
ATOM 866 C CA . ASN A 1 108 ? 0.327 10.008 -10.945 1 73.31 108 ASN A CA 1
ATOM 867 C C . ASN A 1 108 ? 0.125 11.375 -10.297 1 73.31 108 ASN A C 1
ATOM 869 O O . ASN A 1 108 ? -0.595 12.219 -10.836 1 73.31 108 ASN A O 1
ATOM 873 N N . SER A 1 109 ? 0.609 11.391 -9.086 1 61.91 109 SER A N 1
ATOM 874 C CA . SER A 1 109 ? 0.39 12.625 -8.328 1 61.91 109 SER A CA 1
ATOM 875 C C . SER A 1 109 ? 1.04 13.812 -9.016 1 61.91 109 SER A C 1
ATOM 877 O O . SER A 1 109 ? 0.504 14.922 -8.984 1 61.91 109 SER A O 1
ATOM 879 N N . ARG A 1 110 ? 2.186 13.594 -9.609 1 62.44 110 ARG A N 1
ATOM 880 C CA . ARG A 1 110 ? 2.893 14.719 -10.211 1 62.44 110 ARG A CA 1
ATOM 881 C C . ARG A 1 110 ? 2.07 15.344 -11.336 1 62.44 110 ARG A C 1
ATOM 883 O O . ARG A 1 110 ? 1.919 16.562 -11.391 1 62.44 110 ARG A O 1
ATOM 890 N N . LEU A 1 111 ? 1.646 14.438 -12.148 1 61.16 111 LEU A N 1
ATOM 891 C CA . LEU A 1 111 ? 0.88 14.953 -13.273 1 61.16 111 LEU A CA 1
ATOM 892 C C . LEU A 1 111 ? -0.408 15.617 -12.797 1 61.16 111 LEU A C 1
ATOM 894 O O . LEU A 1 111 ? -0.798 16.672 -13.312 1 61.16 111 LEU A O 1
ATOM 898 N N . ASN A 1 112 ? -0.923 14.992 -11.797 1 62.91 112 ASN A N 1
ATOM 899 C CA . ASN A 1 112 ? -2.166 15.562 -11.289 1 62.91 112 ASN A CA 1
ATOM 900 C C . ASN A 1 112 ? -1.937 16.922 -10.641 1 62.91 112 ASN A C 1
ATOM 902 O O . ASN A 1 112 ? -2.725 17.859 -10.844 1 62.91 112 ASN A O 1
ATOM 906 N N . MET A 1 113 ? -0.824 16.953 -10.039 1 62.81 113 MET A N 1
ATOM 907 C CA . MET A 1 113 ? -0.528 18.188 -9.32 1 62.81 113 MET A CA 1
ATOM 908 C C . MET A 1 113 ? -0.13 19.297 -10.289 1 62.81 113 MET A C 1
ATOM 910 O O . MET A 1 113 ? -0.567 20.438 -10.148 1 62.81 113 MET A O 1
ATOM 914 N N . ILE A 1 114 ? 0.704 18.969 -11.203 1 63.66 114 ILE A N 1
ATOM 915 C CA . ILE A 1 114 ? 1.138 19.953 -12.203 1 63.66 114 ILE A CA 1
ATOM 916 C C . ILE A 1 114 ? -0.072 20.484 -12.961 1 63.66 114 ILE A C 1
ATOM 918 O O . ILE A 1 114 ? -0.206 21.688 -13.164 1 63.66 114 ILE A O 1
ATOM 922 N N . THR A 1 115 ? -0.864 19.531 -13.367 1 62.09 115 THR A N 1
ATOM 923 C CA . THR A 1 115 ? -2.059 19.938 -14.102 1 62.09 115 THR A CA 1
ATOM 924 C C . THR A 1 115 ? -2.949 20.828 -13.234 1 62.09 115 THR A C 1
ATOM 926 O O . THR A 1 115 ? -3.502 21.812 -13.719 1 62.09 115 THR A O 1
ATOM 929 N N . PHE A 1 116 ? -3.008 20.516 -12.047 1 62.38 116 PHE A N 1
ATOM 930 C CA . PHE A 1 116 ? -3.816 21.297 -11.117 1 62.38 116 PHE A CA 1
ATOM 931 C C . PHE A 1 116 ? -3.223 22.688 -10.922 1 62.38 116 PHE A C 1
ATOM 933 O O . PHE A 1 116 ? -3.951 23.672 -10.914 1 62.38 116 PHE A O 1
ATOM 940 N N . MET A 1 117 ? -1.918 22.688 -10.711 1 64.75 117 MET A N 1
ATOM 941 C CA . MET A 1 117 ? -1.239 23.969 -10.555 1 64.75 117 MET A CA 1
ATOM 942 C C . MET A 1 117 ? -1.419 24.828 -11.797 1 64.75 117 MET A C 1
ATOM 944 O O . MET A 1 117 ? -1.618 26.047 -11.695 1 64.75 117 MET A O 1
ATOM 948 N N . MET A 1 118 ? -1.287 24.172 -12.883 1 65.06 118 MET A N 1
ATOM 949 C CA . MET A 1 118 ? -1.483 24.891 -14.133 1 65.06 118 MET A CA 1
ATOM 950 C C . MET A 1 118 ? -2.914 25.406 -14.242 1 65.06 118 MET A C 1
ATOM 952 O O . MET A 1 118 ? -3.137 26.531 -14.695 1 65.06 118 MET A O 1
ATOM 956 N N . LYS A 1 119 ? -3.832 24.562 -13.883 1 61.19 119 LYS A N 1
ATOM 957 C CA . LYS A 1 119 ? -5.23 24.984 -13.914 1 61.19 119 LYS A CA 1
ATOM 958 C C . LYS A 1 119 ? -5.484 26.141 -12.945 1 61.19 119 LYS A C 1
ATOM 960 O O . LYS A 1 119 ? -6.172 27.094 -13.289 1 61.19 119 LYS A O 1
ATOM 965 N N . LYS A 1 120 ? -4.961 26 -11.812 1 61.62 120 LYS A N 1
ATOM 966 C CA . LYS A 1 120 ? -5.098 27.078 -10.844 1 61.62 120 LYS A CA 1
ATOM 967 C C . LYS A 1 120 ? -4.516 28.375 -11.391 1 61.62 120 LYS A C 1
ATOM 969 O O . LYS A 1 120 ? -5.133 29.438 -11.266 1 61.62 120 LYS A O 1
ATOM 974 N N . LYS A 1 121 ? -3.332 28.297 -11.922 1 66.62 121 LYS A N 1
ATOM 975 C CA . LYS A 1 121 ? -2.695 29.469 -12.516 1 66.62 121 LYS A CA 1
ATOM 976 C C . LYS A 1 121 ? -3.553 30.047 -13.641 1 66.62 121 LYS A C 1
ATOM 978 O O . LYS A 1 121 ? -3.697 31.266 -13.758 1 66.62 121 LYS A O 1
ATOM 983 N N . MET A 1 122 ? -3.977 29.219 -14.477 1 66.12 122 MET A N 1
ATOM 984 C CA . MET A 1 122 ? -4.812 29.641 -15.594 1 66.12 122 MET A CA 1
ATOM 985 C C . MET A 1 122 ? -6.086 30.328 -15.094 1 66.12 122 MET A C 1
ATOM 987 O O . MET A 1 122 ? -6.508 31.344 -15.641 1 66.12 122 MET A O 1
ATOM 991 N N . MET A 1 123 ? -6.664 29.797 -14.078 1 64.56 123 MET A N 1
ATOM 992 C CA . MET A 1 123 ? -7.879 30.375 -13.516 1 64.56 123 MET A CA 1
ATOM 993 C C . MET A 1 123 ? -7.605 31.766 -12.93 1 64.56 123 MET A C 1
ATOM 995 O O . MET A 1 123 ? -8.398 32.688 -13.109 1 64.56 123 MET A O 1
ATOM 999 N N . ILE A 1 124 ? -6.543 31.938 -12.305 1 66.31 124 ILE A N 1
ATOM 1000 C CA . ILE A 1 124 ? -6.137 33.219 -11.742 1 66.31 124 ILE A CA 1
ATOM 1001 C C . ILE A 1 124 ? -5.859 34.219 -12.859 1 66.31 124 ILE A C 1
ATOM 1003 O O . ILE A 1 124 ? -6.301 35.375 -12.805 1 66.31 124 ILE A O 1
ATOM 1007 N N . LEU A 1 125 ? -5.184 33.75 -13.812 1 69.69 125 LEU A N 1
ATOM 1008 C CA . LEU A 1 125 ? -4.828 34.594 -14.938 1 69.69 125 LEU A CA 1
ATOM 1009 C C . LEU A 1 125 ? -6.07 35.062 -15.695 1 69.69 125 LEU A C 1
ATOM 1011 O O . LEU A 1 125 ? -6.121 36.188 -16.188 1 69.69 125 LEU A O 1
ATOM 1015 N N . MET A 1 126 ? -7.027 34.125 -15.688 1 73.31 126 MET A N 1
ATOM 1016 C CA . MET A 1 126 ? -8.242 34.438 -16.438 1 73.31 126 MET A CA 1
ATOM 1017 C C . MET A 1 126 ? -9.234 35.219 -15.57 1 73.31 126 MET A C 1
ATOM 1019 O O . MET A 1 126 ? -10.328 35.562 -16.016 1 73.31 126 MET A O 1
ATOM 1023 N N . GLY A 1 127 ? -8.797 35.719 -14.461 1 65.12 127 GLY A N 1
ATOM 1024 C CA . GLY A 1 127 ? -9.641 36.5 -13.57 1 65.12 127 GLY A CA 1
ATOM 1025 C C . GLY A 1 127 ? -10.789 35.719 -12.977 1 65.12 127 GLY A C 1
ATOM 1026 O O . GLY A 1 127 ? -11.828 36.281 -12.641 1 65.12 127 GLY A O 1
ATOM 1027 N N . MET A 1 128 ? -11.023 34.469 -13.055 1 55.53 128 MET A N 1
ATOM 1028 C CA . MET A 1 128 ? -12.078 33.562 -12.57 1 55.53 128 MET A CA 1
ATOM 1029 C C . MET A 1 128 ? -11.633 32.844 -11.312 1 55.53 128 MET A C 1
ATOM 1031 O O . MET A 1 128 ? -11.844 31.625 -11.188 1 55.53 128 MET A O 1
ATOM 1035 N N . PRO A 1 129 ? -11.07 33.531 -10.547 1 52.62 129 PRO A N 1
ATOM 1036 C CA . PRO A 1 129 ? -10.625 32.781 -9.367 1 52.62 129 PRO A CA 1
ATOM 1037 C C . PRO A 1 129 ? -11.75 32 -8.711 1 52.62 129 PRO A C 1
ATOM 1039 O O . PRO A 1 129 ? -11.492 30.969 -8.062 1 52.62 129 PRO A O 1
ATOM 1042 N N . GLY A 1 130 ? -13.039 32.375 -8.906 1 52.53 130 GLY A N 1
ATOM 1043 C CA . GLY A 1 130 ? -14.219 31.75 -8.328 1 52.53 130 GLY A CA 1
ATOM 1044 C C . GLY A 1 130 ? -14.492 30.359 -8.875 1 52.53 130 GLY A C 1
ATOM 1045 O O . GLY A 1 130 ? -15.117 29.531 -8.203 1 52.53 130 GLY A O 1
ATOM 1046 N N . ILE A 1 131 ? -14.188 30.141 -10.008 1 48.84 131 ILE A N 1
ATOM 1047 C CA . ILE A 1 131 ? -14.492 28.844 -10.617 1 48.84 131 ILE A CA 1
ATOM 1048 C C . ILE A 1 131 ? -13.656 27.75 -9.961 1 48.84 131 ILE A C 1
ATOM 1050 O O . ILE A 1 131 ? -14.125 26.625 -9.781 1 48.84 131 ILE A O 1
ATOM 1054 N N . LEU A 1 132 ? -12.516 28.031 -9.641 1 48.38 132 LEU A N 1
ATOM 1055 C CA . LEU A 1 132 ? -11.766 27.078 -8.828 1 48.38 132 LEU A CA 1
ATOM 1056 C C . LEU A 1 132 ? -12.484 26.797 -7.512 1 48.38 132 LEU A C 1
ATOM 1058 O O . LEU A 1 132 ? -12.477 25.672 -7.016 1 48.38 132 LEU A O 1
ATOM 1062 N N . ALA A 1 133 ? -13.102 27.812 -7.07 1 45.78 133 ALA A N 1
ATOM 1063 C CA . ALA A 1 133 ? -14 27.656 -5.93 1 45.78 133 ALA A CA 1
ATOM 1064 C C . ALA A 1 133 ? -15.195 26.781 -6.301 1 45.78 133 ALA A C 1
ATOM 1066 O O . ALA A 1 133 ? -15.688 26.016 -5.477 1 45.78 133 ALA A O 1
ATOM 1067 N N . LEU A 1 134 ? -15.695 26.844 -7.488 1 45.06 134 LEU A N 1
ATOM 1068 C CA . LEU A 1 134 ? -16.859 26.094 -7.953 1 45.06 134 LEU A CA 1
ATOM 1069 C C . LEU A 1 134 ? -16.516 24.641 -8.188 1 45.06 134 LEU A C 1
ATOM 1071 O O . LEU A 1 134 ? -17.328 23.75 -7.914 1 45.06 134 LEU A O 1
ATOM 1075 N N . ARG A 1 135 ? -15.523 24.328 -8.82 1 42.06 135 ARG A N 1
ATOM 1076 C CA . ARG A 1 135 ? -15.117 22.938 -8.977 1 42.06 135 ARG A CA 1
ATOM 1077 C C . ARG A 1 135 ? -14.961 22.266 -7.617 1 42.06 135 ARG A C 1
ATOM 1079 O O . ARG A 1 135 ? -15.281 21.078 -7.461 1 42.06 135 ARG A O 1
ATOM 1086 N N . ARG A 1 136 ? -14.625 23.031 -6.711 1 42.88 136 ARG A N 1
ATOM 1087 C CA . ARG A 1 136 ? -14.68 22.531 -5.34 1 42.88 136 ARG A CA 1
ATOM 1088 C C . ARG A 1 136 ? -16.125 22.328 -4.895 1 42.88 136 ARG A C 1
ATOM 1090 O O . ARG A 1 136 ? -16.422 21.375 -4.164 1 42.88 136 ARG A O 1
ATOM 1097 N N . LEU A 1 137 ? -16.984 23.125 -5.371 1 41.34 137 LEU A N 1
ATOM 1098 C CA . LEU A 1 137 ? -18.406 23.031 -5.066 1 41.34 137 LEU A CA 1
ATOM 1099 C C . LEU A 1 137 ? -19.062 21.906 -5.848 1 41.34 137 LEU A C 1
ATOM 1101 O O . LEU A 1 137 ? -19.938 21.203 -5.324 1 41.34 137 LEU A O 1
ATOM 1105 N N . TYR A 1 138 ? -18.922 21.797 -7.078 1 39.19 138 TYR A N 1
ATOM 1106 C CA . TYR A 1 138 ? -19.531 20.719 -7.844 1 39.19 138 TYR A CA 1
ATOM 1107 C C . TYR A 1 138 ? -19.047 19.359 -7.352 1 39.19 138 TYR A C 1
ATOM 1109 O O . TYR A 1 138 ? -19.797 18.375 -7.383 1 39.19 138 TYR A O 1
ATOM 1117 N N . ARG A 1 139 ? -17.938 19.188 -6.996 1 38.91 139 ARG A N 1
ATOM 1118 C CA . ARG A 1 139 ? -17.438 17.969 -6.387 1 38.91 139 ARG A CA 1
ATOM 1119 C C . ARG A 1 139 ? -18.078 17.734 -5.02 1 38.91 139 ARG A C 1
ATOM 1121 O O . ARG A 1 139 ? -18.266 16.594 -4.602 1 38.91 139 ARG A O 1
ATOM 1128 N N . LYS A 1 140 ? -18.484 18.734 -4.297 1 39.84 140 LYS A N 1
ATOM 1129 C CA . LYS A 1 140 ? -19.312 18.641 -3.102 1 39.84 140 LYS A CA 1
ATOM 1130 C C . LYS A 1 140 ? -20.703 18.109 -3.439 1 39.84 140 LYS A C 1
ATOM 1132 O O . LYS A 1 140 ? -21.266 17.312 -2.686 1 39.84 140 LYS A O 1
ATOM 1137 N N . LYS A 1 141 ? -21.375 18.578 -4.391 1 40.75 141 LYS A N 1
ATOM 1138 C CA . LYS A 1 141 ? -22.719 18.156 -4.734 1 40.75 141 LYS A CA 1
ATOM 1139 C C . LYS A 1 141 ? -22.734 16.703 -5.238 1 40.75 141 LYS A C 1
ATOM 1141 O O . LYS A 1 141 ? -23.703 15.977 -5 1 40.75 141 LYS A O 1
ATOM 1146 N N . GLU A 1 142 ? -21.922 16.359 -6.023 1 35.84 142 GLU A N 1
ATOM 1147 C CA . GLU A 1 142 ? -21.922 14.969 -6.484 1 35.84 142 GLU A CA 1
ATOM 1148 C C . GLU A 1 142 ? -21.703 14.008 -5.324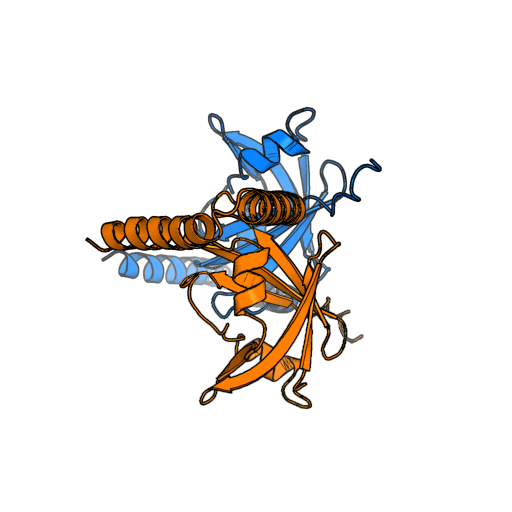 1 35.84 142 GLU A C 1
ATOM 1150 O O . GLU A 1 142 ? -22.141 12.859 -5.371 1 35.84 142 GLU A O 1
ATOM 1155 N N . ASN A 1 143 ? -21.031 14.391 -4.344 1 34.09 143 ASN A N 1
ATOM 1156 C CA . ASN A 1 143 ? -20.875 13.539 -3.174 1 34.09 143 ASN A CA 1
ATOM 1157 C C . ASN A 1 143 ? -22.156 13.484 -2.344 1 34.09 143 ASN A C 1
ATOM 1159 O O . ASN A 1 143 ? -22.344 12.555 -1.555 1 34.09 143 ASN A O 1
ATOM 1163 N N . LYS A 1 144 ? -23.047 14.438 -2.316 1 37.94 144 LYS A N 1
ATOM 1164 C CA . LYS A 1 144 ? -24.344 14.367 -1.621 1 37.94 144 LYS A CA 1
ATOM 1165 C C . LYS A 1 144 ? -25.25 13.32 -2.25 1 37.94 144 LYS A C 1
ATOM 1167 O O . LYS A 1 144 ? -26.109 12.75 -1.571 1 37.94 144 LYS A O 1
ATOM 1172 N N . ASN A 1 145 ? -25.297 13.188 -3.473 1 38.53 145 ASN A N 1
ATOM 1173 C CA . ASN A 1 145 ? -26.25 12.234 -4.012 1 38.53 145 ASN A CA 1
ATOM 1174 C C . ASN A 1 145 ? -25.859 10.797 -3.686 1 38.53 145 ASN A C 1
ATOM 1176 O O . ASN A 1 145 ? -26.656 9.875 -3.863 1 38.53 145 ASN A O 1
ATOM 1180 N N . LEU A 1 146 ? -24.703 10.555 -3.459 1 31.47 146 LEU A N 1
ATOM 1181 C CA . LEU A 1 146 ? -24.422 9.141 -3.215 1 31.47 146 LEU A CA 1
ATOM 1182 C C . LEU A 1 146 ? -24.781 8.758 -1.783 1 31.47 146 LEU A C 1
ATOM 1184 O O . LEU A 1 146 ? -24.656 7.594 -1.401 1 31.47 146 LEU A O 1
ATOM 1188 N N . LEU A 1 147 ? -25.156 9.648 -0.981 1 27.53 147 LEU A N 1
ATOM 1189 C CA . LEU A 1 147 ? -25.703 9.258 0.31 1 27.53 147 LEU A CA 1
ATOM 1190 C C . LEU A 1 147 ? -27.172 8.844 0.171 1 27.53 147 LEU A C 1
ATOM 1192 O O . LEU A 1 147 ? -27.766 8.336 1.119 1 27.53 147 LEU A O 1
ATOM 1196 N N . TRP A 1 148 ? -27.906 9.133 -0.893 1 26.3 148 TRP A N 1
ATOM 1197 C CA . TRP A 1 148 ? -29.266 8.602 -0.789 1 26.3 148 TRP A CA 1
ATOM 1198 C C . TRP A 1 148 ? -29.328 7.164 -1.288 1 26.3 148 TRP A C 1
ATOM 1200 O O . TRP A 1 148 ? -28.656 6.809 -2.264 1 26.3 148 TRP A O 1
ATOM 1210 N N . MET B 1 1 ? 12.711 16.516 -21.281 1 28.98 1 MET B N 1
ATOM 1211 C CA . MET B 1 1 ? 12.148 16.328 -19.953 1 28.98 1 MET B CA 1
ATOM 1212 C C . MET B 1 1 ? 12.516 14.961 -19.391 1 28.98 1 MET B C 1
ATOM 1214 O O . MET B 1 1 ? 12.281 13.938 -20.047 1 28.98 1 MET B O 1
ATOM 1218 N N . ALA B 1 2 ? 13.625 14.898 -18.672 1 34.69 2 ALA B N 1
ATOM 1219 C CA . ALA B 1 2 ? 14.141 13.617 -18.219 1 34.69 2 ALA B CA 1
ATOM 1220 C C . ALA B 1 2 ? 13.016 12.719 -17.703 1 34.69 2 ALA B C 1
ATOM 1222 O O . ALA B 1 2 ? 12.016 13.219 -17.172 1 34.69 2 ALA B O 1
ATOM 1223 N N . PRO B 1 3 ? 12.969 11.586 -18.391 1 34.38 3 PRO B N 1
ATOM 1224 C CA . PRO B 1 3 ? 11.922 10.672 -17.938 1 34.38 3 PRO B CA 1
ATOM 1225 C C . PRO B 1 3 ? 11.797 10.633 -16.422 1 34.38 3 PRO B C 1
ATOM 1227 O O . PRO B 1 3 ? 12.812 10.656 -15.711 1 34.38 3 PRO B O 1
ATOM 1230 N N . ARG B 1 4 ? 10.922 11.297 -15.906 1 43.28 4 ARG B N 1
ATOM 1231 C CA . ARG B 1 4 ? 10.633 11.414 -14.477 1 43.28 4 ARG B CA 1
ATOM 1232 C C . ARG B 1 4 ? 10.914 10.102 -13.758 1 43.28 4 ARG B C 1
ATOM 1234 O O . ARG B 1 4 ? 10.547 9.023 -14.234 1 43.28 4 ARG B O 1
ATOM 1241 N N . PRO B 1 5 ? 12.062 10.07 -13.102 1 45.59 5 PRO B N 1
ATOM 1242 C CA . PRO B 1 5 ? 12.398 8.828 -12.406 1 45.59 5 PRO B CA 1
ATO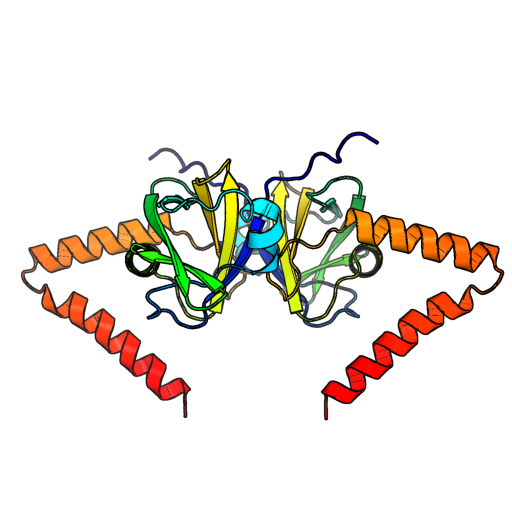M 1243 C C . PRO B 1 5 ? 11.164 8.07 -11.922 1 45.59 5 PRO B C 1
ATOM 1245 O O . PRO B 1 5 ? 10.367 8.609 -11.148 1 45.59 5 PRO B O 1
ATOM 1248 N N . ARG B 1 6 ? 10.57 7.352 -12.883 1 57.66 6 ARG B N 1
ATOM 1249 C CA . ARG B 1 6 ? 9.383 6.566 -12.57 1 57.66 6 ARG B CA 1
ATOM 1250 C C . ARG B 1 6 ? 9.648 5.613 -11.414 1 57.66 6 ARG B C 1
ATOM 1252 O O . ARG B 1 6 ? 10.703 4.969 -11.359 1 57.66 6 ARG B O 1
ATOM 1259 N N . GLY B 1 7 ? 9.133 5.992 -10.266 1 74.44 7 GLY B N 1
ATOM 1260 C CA . GLY B 1 7 ? 9.258 5.059 -9.156 1 74.44 7 GLY B CA 1
ATOM 1261 C C . GLY B 1 7 ? 9.008 3.617 -9.555 1 74.44 7 GLY B C 1
ATOM 1262 O O . GLY B 1 7 ? 8.695 3.336 -10.719 1 74.44 7 GLY B O 1
ATOM 1263 N N . ILE B 1 8 ? 9.438 2.709 -8.82 1 87.56 8 ILE B N 1
ATOM 1264 C CA . ILE B 1 8 ? 9.18 1.288 -9.031 1 87.56 8 ILE B CA 1
ATOM 1265 C C . ILE B 1 8 ? 7.688 1.061 -9.242 1 87.56 8 ILE B C 1
ATOM 1267 O O . ILE B 1 8 ? 6.867 1.458 -8.414 1 87.56 8 ILE B O 1
ATOM 1271 N N . PRO B 1 9 ? 7.352 0.547 -10.469 1 93.44 9 PRO B N 1
ATOM 1272 C CA . PRO B 1 9 ? 5.926 0.288 -10.695 1 93.44 9 PRO B CA 1
ATOM 1273 C C . PRO B 1 9 ? 5.281 -0.495 -9.555 1 93.44 9 PRO B C 1
ATOM 1275 O O . PRO B 1 9 ? 5.879 -1.436 -9.023 1 93.44 9 PRO B O 1
ATOM 1278 N N . SER B 1 10 ? 4.07 -0.049 -9.172 1 95.44 10 SER B N 1
ATOM 1279 C CA . SER B 1 10 ? 3.398 -0.704 -8.055 1 95.44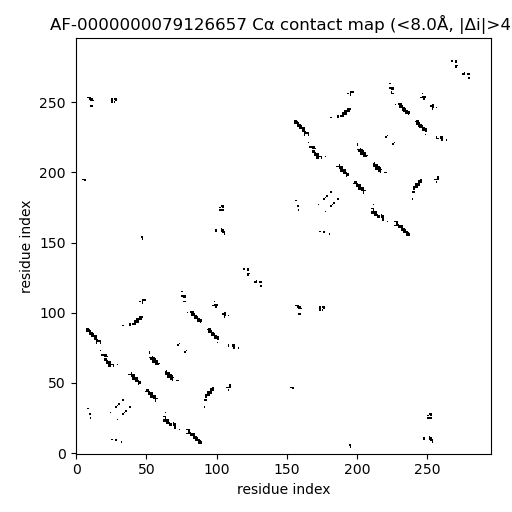 10 SER B CA 1
ATOM 1280 C C . SER B 1 10 ? 1.885 -0.706 -8.242 1 95.44 10 SER B C 1
ATOM 1282 O O . SER B 1 10 ? 1.357 0.04 -9.07 1 95.44 10 SER B O 1
ATOM 1284 N N . PHE B 1 11 ? 1.187 -1.639 -7.598 1 97.19 11 PHE B N 1
ATOM 1285 C CA . PHE B 1 11 ? -0.271 -1.676 -7.547 1 97.19 11 PHE B CA 1
ATOM 1286 C C . PHE B 1 11 ? -0.75 -2.252 -6.219 1 97.19 11 PHE B C 1
ATOM 1288 O O . PHE B 1 11 ? 0.054 -2.73 -5.418 1 97.19 11 PHE B O 1
ATOM 1295 N N . PHE B 1 12 ? -2.008 -2.109 -5.973 1 96.81 12 PHE B N 1
ATOM 1296 C CA . PHE B 1 12 ? -2.537 -2.693 -4.75 1 96.81 12 PHE B CA 1
ATOM 1297 C C . PHE B 1 12 ? -3.732 -3.59 -5.051 1 96.81 12 PHE B C 1
ATOM 1299 O O . PHE B 1 12 ? -4.332 -3.496 -6.125 1 96.81 12 PHE B O 1
ATOM 1306 N N . LYS B 1 13 ? -4.02 -4.461 -4.09 1 96.69 13 LYS B N 1
ATOM 1307 C CA . LYS B 1 13 ? -5.203 -5.312 -4.066 1 96.69 13 LYS B CA 1
ATOM 1308 C C . LYS B 1 13 ? -5.785 -5.41 -2.656 1 96.69 13 LYS B C 1
ATOM 1310 O O . LYS B 1 13 ? -5.043 -5.375 -1.671 1 96.69 13 LYS B O 1
ATOM 1315 N N . ILE B 1 14 ? -7.055 -5.512 -2.604 1 95.19 14 ILE B N 1
ATOM 1316 C CA . ILE B 1 14 ? -7.738 -5.848 -1.359 1 95.19 14 ILE B CA 1
ATOM 1317 C C . ILE B 1 14 ? -8.195 -7.305 -1.398 1 95.19 14 ILE B C 1
ATOM 1319 O O . ILE B 1 14 ? -8.789 -7.75 -2.385 1 95.19 14 ILE B O 1
ATOM 1323 N N . MET B 1 15 ? -7.922 -7.926 -0.353 1 95.5 15 MET B N 1
ATOM 1324 C CA . MET B 1 15 ? -8.359 -9.32 -0.287 1 95.5 15 MET B CA 1
ATOM 1325 C C . MET B 1 15 ? -9.844 -9.414 0.052 1 95.5 15 MET B C 1
ATOM 1327 O O . MET B 1 15 ? -10.25 -9.086 1.168 1 95.5 15 MET B O 1
ATOM 1331 N N . LEU B 1 16 ? -10.547 -9.859 -0.928 1 93.19 16 LEU B N 1
ATOM 1332 C CA . LEU B 1 16 ? -11.992 -9.961 -0.738 1 93.19 16 LEU B CA 1
ATOM 1333 C C . LEU B 1 16 ? -12.43 -11.414 -0.63 1 93.19 16 LEU B C 1
ATOM 1335 O O . LEU B 1 16 ? -13.531 -11.703 -0.17 1 93.19 16 LEU B O 1
ATOM 1339 N N . ASP B 1 17 ? -11.633 -12.281 -1.134 1 93.12 17 ASP B N 1
ATOM 1340 C CA . ASP B 1 17 ? -11.867 -13.719 -1.094 1 93.12 17 ASP B CA 1
ATOM 1341 C C . ASP B 1 17 ? -10.578 -14.477 -0.777 1 93.12 17 ASP B C 1
ATOM 1343 O O . ASP B 1 17 ? -9.719 -14.641 -1.646 1 93.12 17 ASP B O 1
ATOM 1347 N N . CYS B 1 18 ? -10.484 -14.953 0.412 1 91.06 18 CYS B N 1
ATOM 1348 C CA . CYS B 1 18 ? -9.258 -15.602 0.872 1 91.06 18 CYS B CA 1
ATOM 1349 C C . CYS B 1 18 ? -9.211 -17.062 0.428 1 91.06 18 CYS B C 1
ATOM 1351 O O . CYS B 1 18 ? -8.219 -17.75 0.651 1 91.06 18 CYS B O 1
ATOM 1353 N N . SER B 1 19 ? -10.203 -17.547 -0.177 1 92.25 19 SER B N 1
ATOM 1354 C CA . SER B 1 19 ? -10.211 -18.891 -0.726 1 92.25 19 SER B CA 1
ATOM 1355 C C . SER B 1 19 ? -9.883 -18.891 -2.215 1 92.25 19 SER B C 1
ATOM 1357 O O . SER B 1 19 ? -9.742 -19.953 -2.828 1 92.25 19 SER B O 1
ATOM 1359 N N . ALA B 1 20 ? -9.727 -17.703 -2.711 1 90.94 20 ALA B N 1
ATOM 1360 C CA . ALA B 1 20 ? -9.492 -17.578 -4.148 1 90.94 20 ALA B CA 1
ATOM 1361 C C . ALA B 1 20 ? -8.172 -18.234 -4.543 1 90.94 20 ALA B C 1
ATOM 1363 O O . ALA B 1 20 ? -7.18 -18.125 -3.818 1 90.94 20 ALA B O 1
ATOM 1364 N N . THR B 1 21 ? -8.148 -18.828 -5.699 1 93.88 21 THR B N 1
ATOM 1365 C CA . THR B 1 21 ? -6.961 -19.516 -6.211 1 93.88 21 THR B CA 1
ATOM 1366 C C . THR B 1 21 ? -6.18 -18.594 -7.148 1 93.88 21 THR B C 1
ATOM 1368 O O . THR B 1 21 ? -5.098 -18.953 -7.617 1 93.88 21 THR B O 1
ATOM 1371 N N . HIS B 1 22 ? -6.754 -17.5 -7.457 1 96.69 22 HIS B N 1
ATOM 1372 C CA . HIS B 1 22 ? -6.102 -16.516 -8.312 1 96.69 22 HIS B CA 1
ATOM 1373 C C . HIS B 1 22 ? -6.355 -15.102 -7.816 1 96.69 22 HIS B C 1
ATOM 1375 O O . HIS B 1 22 ? -7.305 -14.859 -7.066 1 96.69 22 HIS B O 1
ATOM 1381 N N . LEU B 1 23 ? -5.512 -14.211 -8.211 1 97.56 23 LEU B N 1
ATOM 1382 C CA . LEU B 1 23 ? -5.641 -12.797 -7.895 1 97.56 23 LEU B CA 1
ATOM 1383 C C . LEU B 1 23 ? -5.57 -11.945 -9.164 1 97.56 23 LEU B C 1
ATOM 1385 O O . LEU B 1 23 ? -4.52 -11.867 -9.797 1 97.56 23 LEU B O 1
ATOM 1389 N N . PRO B 1 24 ? -6.672 -11.312 -9.531 1 97.44 24 PRO B N 1
ATOM 1390 C CA . PRO B 1 24 ? -6.637 -10.461 -10.719 1 97.44 24 PRO B CA 1
ATOM 1391 C C . PRO B 1 24 ? -5.695 -9.266 -10.562 1 97.44 24 PRO B C 1
ATOM 1393 O O . PRO B 1 24 ? -5.672 -8.633 -9.5 1 97.44 24 PRO B O 1
ATOM 1396 N N . LEU B 1 25 ? -4.945 -9.07 -11.602 1 97.5 25 LEU B N 1
ATOM 1397 C CA . LEU B 1 25 ? -4.086 -7.895 -11.648 1 97.5 25 LEU B CA 1
ATOM 1398 C C . LEU B 1 25 ? -4.848 -6.688 -12.188 1 97.5 25 LEU B C 1
ATOM 1400 O O . LEU B 1 25 ? -5.742 -6.832 -13.023 1 97.5 25 LEU B O 1
ATOM 1404 N N . PRO B 1 26 ? -4.512 -5.48 -11.727 1 96.81 26 PRO B N 1
ATOM 1405 C CA . PRO B 1 26 ? -5.148 -4.305 -12.32 1 96.81 26 PRO B CA 1
ATOM 1406 C C . PRO B 1 26 ? -4.863 -4.172 -13.812 1 96.81 26 PRO B C 1
ATOM 1408 O O . PRO B 1 26 ? -3.699 -4.168 -14.227 1 96.81 26 PRO B O 1
ATOM 1411 N N . THR B 1 27 ? -5.883 -3.961 -14.523 1 95.75 27 THR B N 1
ATOM 1412 C CA . THR B 1 27 ? -5.75 -3.912 -15.977 1 95.75 27 THR B CA 1
ATOM 1413 C C . THR B 1 27 ? -4.832 -2.77 -16.406 1 95.75 27 THR B C 1
ATOM 1415 O O . THR B 1 27 ? -4.016 -2.926 -17.312 1 95.75 27 THR B O 1
ATOM 1418 N N . GLY B 1 28 ? -4.984 -1.645 -15.781 1 94.62 28 GLY B N 1
ATOM 1419 C CA . GLY B 1 28 ? -4.133 -0.508 -16.094 1 94.62 28 GLY B CA 1
ATOM 1420 C C . GLY B 1 28 ? -2.66 -0.78 -15.852 1 94.62 28 GLY B C 1
ATOM 1421 O O . GLY B 1 28 ? -1.806 -0.36 -16.641 1 94.62 28 GLY B O 1
ATOM 1422 N N . PHE B 1 29 ? -2.408 -1.497 -14.812 1 95.19 29 PHE B N 1
ATOM 1423 C CA . PHE B 1 29 ? -1.029 -1.85 -14.492 1 95.19 29 PHE B CA 1
ATOM 1424 C C . PHE B 1 29 ? -0.443 -2.77 -15.555 1 95.19 29 PHE B C 1
ATOM 1426 O O . PHE B 1 29 ? 0.681 -2.559 -16.016 1 95.19 29 PHE B O 1
ATOM 1433 N N . VAL B 1 30 ? -1.203 -3.723 -15.875 1 96 30 VAL B N 1
ATOM 1434 C CA . VAL B 1 30 ? -0.755 -4.695 -16.875 1 96 30 VAL B CA 1
ATOM 1435 C C . VAL B 1 30 ? -0.492 -3.99 -18.203 1 96 30 VAL B C 1
ATOM 1437 O O . VAL B 1 30 ? 0.558 -4.188 -18.812 1 96 30 VAL B O 1
ATOM 1440 N N . ARG B 1 31 ? -1.391 -3.248 -18.609 1 94.19 31 ARG B N 1
ATOM 1441 C CA . ARG B 1 31 ? -1.275 -2.547 -19.891 1 94.19 31 ARG B CA 1
ATOM 1442 C C . ARG B 1 31 ? -0.039 -1.655 -19.906 1 94.19 31 ARG B C 1
ATOM 1444 O O . ARG B 1 31 ? 0.682 -1.612 -20.906 1 94.19 31 ARG B O 1
ATOM 1451 N N . LYS B 1 32 ? 0.234 -1.053 -18.875 1 92.44 32 LYS B N 1
ATOM 1452 C CA . LYS B 1 32 ? 1.293 -0.049 -18.828 1 92.44 32 LYS B CA 1
ATOM 1453 C C . LYS B 1 32 ? 2.66 -0.704 -18.656 1 92.44 32 LYS B C 1
ATOM 1455 O O . LYS B 1 32 ? 3.654 -0.236 -19.219 1 92.44 32 LYS B O 1
ATOM 1460 N N . HIS B 1 33 ? 2.707 -1.755 -17.906 1 93.56 33 HIS B N 1
ATOM 1461 C CA . HIS B 1 33 ? 4.027 -2.18 -17.453 1 93.56 33 HIS B CA 1
ATOM 1462 C C . HIS B 1 33 ? 4.359 -3.576 -17.969 1 93.56 33 HIS B C 1
ATOM 1464 O O . HIS B 1 33 ? 5.527 -3.975 -18 1 93.56 33 HIS B O 1
ATOM 1470 N N . LEU B 1 34 ? 3.314 -4.289 -18.375 1 92.31 34 LEU B N 1
ATOM 1471 C CA . LEU B 1 34 ? 3.58 -5.688 -18.703 1 92.31 34 LEU B CA 1
ATOM 1472 C C . LEU B 1 34 ? 3.16 -6 -20.141 1 92.31 34 LEU B C 1
ATOM 1474 O O . LEU B 1 34 ? 3.576 -7.012 -20.703 1 92.31 34 LEU B O 1
ATOM 1478 N N . GLU B 1 35 ? 2.248 -5.238 -20.703 1 83.06 35 GLU B N 1
ATOM 1479 C CA . GLU B 1 35 ? 1.515 -5.582 -21.906 1 83.06 35 GLU B CA 1
ATOM 1480 C C . GLU B 1 35 ? 2.465 -5.992 -23.031 1 83.06 35 GLU B C 1
ATOM 1482 O O . GLU B 1 35 ? 2.164 -6.902 -23.812 1 83.06 35 GLU B O 1
ATOM 1487 N N . ASN B 1 36 ? 3.555 -5.418 -23.141 1 82.5 36 ASN B N 1
ATOM 1488 C CA . ASN B 1 36 ? 4.418 -5.754 -24.266 1 82.5 36 ASN B CA 1
ATOM 1489 C C . ASN B 1 36 ? 5.129 -7.086 -24.062 1 82.5 36 ASN B C 1
ATOM 1491 O O . ASN B 1 36 ? 5.582 -7.711 -25.016 1 82.5 36 ASN B O 1
ATOM 1495 N N . ASP B 1 37 ? 5.16 -7.562 -22.891 1 88.56 37 ASP B N 1
ATOM 1496 C CA . ASP B 1 37 ? 5.891 -8.781 -22.547 1 88.56 37 ASP B CA 1
ATOM 1497 C C . ASP B 1 37 ? 5.438 -9.312 -21.188 1 88.56 37 ASP B C 1
ATOM 1499 O O . ASP B 1 37 ? 6.18 -9.242 -20.203 1 88.56 37 ASP B O 1
ATOM 1503 N N . ILE B 1 38 ? 4.32 -9.977 -21.25 1 91 38 ILE B N 1
ATOM 1504 C CA . ILE B 1 38 ? 3.795 -10.5 -19.984 1 91 38 ILE B CA 1
ATOM 1505 C C . ILE B 1 38 ? 4.52 -11.797 -19.625 1 91 38 ILE B C 1
ATOM 1507 O O . ILE B 1 38 ? 4.457 -12.781 -20.359 1 91 38 ILE B O 1
ATOM 1511 N N . PRO B 1 39 ? 5.18 -11.82 -18.594 1 94.06 39 PRO B N 1
ATOM 1512 C CA . PRO B 1 39 ? 5.859 -13.055 -18.188 1 94.06 39 PRO B CA 1
ATOM 1513 C C . PRO B 1 39 ? 4.883 -14.164 -17.797 1 94.06 39 PRO B C 1
ATOM 1515 O O . PRO B 1 39 ? 3.859 -13.898 -17.172 1 94.06 39 PRO B O 1
ATOM 1518 N N . GLU B 1 40 ? 5.176 -15.273 -18.172 1 94.94 40 GLU B N 1
ATOM 1519 C CA . GLU B 1 40 ? 4.359 -16.422 -17.781 1 94.94 40 GLU B CA 1
ATOM 1520 C C . GLU B 1 40 ? 4.602 -16.812 -16.328 1 94.94 40 GLU B C 1
ATOM 1522 O O . GLU B 1 40 ? 3.674 -17.234 -15.633 1 94.94 40 GLU B O 1
ATOM 1527 N N . ASN B 1 41 ? 5.848 -16.703 -16.016 1 97.19 41 ASN B N 1
ATOM 1528 C CA . ASN B 1 41 ? 6.27 -17.016 -14.664 1 97.19 41 ASN B CA 1
ATOM 1529 C C . ASN B 1 41 ? 6.68 -15.766 -13.898 1 97.19 41 ASN B C 1
ATOM 1531 O O . ASN B 1 41 ? 7.309 -14.867 -14.461 1 97.19 41 ASN B O 1
ATOM 1535 N N . ALA B 1 42 ? 6.285 -15.781 -12.648 1 97.5 42 ALA B N 1
ATOM 1536 C CA . ALA B 1 42 ? 6.684 -14.672 -11.789 1 97.5 42 ALA B CA 1
ATOM 1537 C C . ALA B 1 42 ? 7.164 -15.172 -10.43 1 97.5 42 ALA B C 1
ATOM 1539 O O . ALA B 1 42 ? 6.777 -16.266 -9.992 1 97.5 42 ALA B O 1
ATOM 1540 N N . THR B 1 43 ? 8.07 -14.438 -9.906 1 97.75 43 THR B N 1
ATOM 1541 C CA . THR B 1 43 ? 8.508 -14.664 -8.539 1 97.75 43 THR B CA 1
ATOM 1542 C C . THR B 1 43 ? 7.98 -13.57 -7.609 1 97.75 43 THR B C 1
ATOM 1544 O O . THR B 1 43 ? 8.109 -12.383 -7.91 1 97.75 43 THR B O 1
ATOM 1547 N N . LEU B 1 44 ? 7.328 -14 -6.512 1 96.88 44 LEU B N 1
ATOM 1548 C CA . LEU B 1 44 ? 6.82 -13.086 -5.496 1 96.88 44 LEU B CA 1
ATOM 1549 C C . LEU B 1 44 ? 7.633 -13.203 -4.211 1 96.88 44 LEU B C 1
ATOM 1551 O O . LEU B 1 44 ? 7.848 -14.305 -3.703 1 96.88 44 LEU B O 1
ATOM 1555 N N . ARG B 1 45 ? 8.086 -12.039 -3.773 1 93.5 45 ARG B N 1
ATOM 1556 C CA . ARG B 1 45 ? 8.875 -12.016 -2.547 1 93.5 45 ARG B CA 1
ATOM 1557 C C . ARG B 1 45 ? 8.234 -11.109 -1.498 1 93.5 45 ARG B C 1
ATOM 1559 O O . ARG B 1 45 ? 7.742 -10.031 -1.821 1 93.5 45 ARG B O 1
ATOM 1566 N N . SER B 1 46 ? 8.203 -11.57 -0.323 1 90.44 46 SER B N 1
ATOM 1567 C CA . SER B 1 46 ? 7.77 -10.703 0.77 1 90.44 46 SER B CA 1
ATOM 1568 C C . SER B 1 46 ? 8.773 -9.586 1.023 1 90.44 46 SER B C 1
ATOM 1570 O O . SER B 1 46 ? 9.984 -9.812 0.991 1 90.44 46 SER B O 1
ATOM 1572 N N . VAL B 1 47 ? 8.336 -8.367 1.312 1 86.31 47 VAL B N 1
ATOM 1573 C CA . VAL B 1 47 ? 9.211 -7.234 1.607 1 86.31 47 VAL B CA 1
ATOM 1574 C C . VAL B 1 47 ? 9.961 -7.484 2.916 1 86.31 47 VAL B C 1
ATOM 1576 O O . VAL B 1 47 ? 11.078 -7.004 3.102 1 86.31 47 VAL B O 1
ATOM 1579 N N . ASN B 1 48 ? 9.258 -8.125 3.773 1 77.69 48 ASN B N 1
ATOM 1580 C CA . ASN B 1 48 ? 9.859 -8.383 5.074 1 77.69 48 ASN B CA 1
ATOM 1581 C C . ASN B 1 48 ? 10.852 -9.547 5.012 1 77.69 48 ASN B C 1
ATOM 1583 O O . ASN B 1 48 ? 11.477 -9.891 6.016 1 77.69 48 ASN B O 1
ATOM 1587 N N . GLY B 1 49 ? 11.141 -10.023 3.785 1 70.44 49 GLY B N 1
ATOM 1588 C CA . GLY B 1 49 ? 12.141 -11.055 3.57 1 70.44 49 GLY B CA 1
ATOM 1589 C C . GLY B 1 49 ? 11.664 -12.445 3.947 1 70.44 49 GLY B C 1
ATOM 1590 O O . GLY B 1 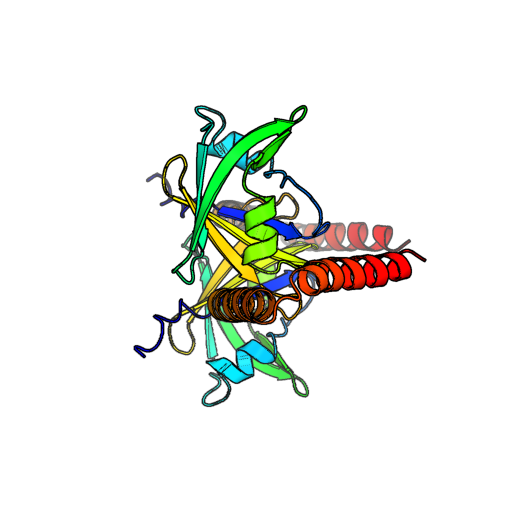49 ? 10.5 -12.633 4.309 1 70.44 49 GLY B O 1
ATOM 1591 N N . GLY B 1 50 ? 12.492 -13.391 3.574 1 69.94 50 GLY B N 1
ATOM 1592 C CA . GLY B 1 50 ? 12.398 -14.75 4.078 1 69.94 50 GLY B CA 1
ATOM 1593 C C . GLY B 1 50 ? 11.562 -15.656 3.197 1 69.94 50 GLY B C 1
ATOM 1594 O O . GLY B 1 50 ? 11.75 -16.875 3.193 1 69.94 50 GLY B O 1
ATOM 1595 N N . TYR B 1 51 ? 10.633 -15.055 2.457 1 82.62 51 TYR B N 1
ATOM 1596 C CA . TYR B 1 51 ? 9.758 -15.961 1.71 1 82.62 51 TYR B CA 1
ATOM 1597 C C . TYR B 1 51 ? 9.688 -15.555 0.243 1 82.62 51 TYR B C 1
ATOM 1599 O O . TYR B 1 51 ? 9.695 -14.367 -0.08 1 82.62 51 TYR B O 1
ATOM 1607 N N . SER B 1 52 ? 9.641 -16.547 -0.494 1 92 52 SER B N 1
ATOM 1608 C CA . SER B 1 52 ? 9.477 -16.391 -1.935 1 92 52 SER B CA 1
ATOM 1609 C C . SER B 1 52 ? 8.531 -17.438 -2.502 1 92 52 SER B C 1
ATOM 1611 O O . SER B 1 52 ? 8.539 -18.594 -2.061 1 92 52 SER B O 1
ATOM 1613 N N . TRP B 1 53 ? 7.715 -17.031 -3.412 1 95.75 53 TRP B N 1
ATOM 1614 C CA . TRP B 1 53 ? 6.758 -17.922 -4.07 1 95.75 53 TRP B CA 1
ATOM 1615 C C . TRP B 1 53 ? 6.906 -17.844 -5.586 1 95.75 53 TRP B C 1
ATOM 1617 O O . TRP B 1 53 ? 7.207 -16.781 -6.141 1 95.75 53 TRP B O 1
ATOM 1627 N N . ARG B 1 54 ? 6.727 -18.938 -6.199 1 97.19 54 ARG B N 1
ATOM 1628 C CA . ARG B 1 54 ? 6.625 -18.969 -7.656 1 97.19 54 ARG B CA 1
ATOM 1629 C C . ARG B 1 54 ? 5.164 -18.938 -8.102 1 97.19 54 ARG B C 1
ATOM 1631 O O . ARG B 1 54 ? 4.336 -19.688 -7.598 1 97.19 54 ARG B O 1
ATOM 1638 N N . LEU B 1 55 ? 4.934 -18.016 -9.016 1 97.88 55 LEU B N 1
ATOM 1639 C CA . LEU B 1 55 ? 3.576 -17.859 -9.523 1 97.88 55 LEU B CA 1
ATOM 1640 C C . LEU B 1 55 ? 3.543 -17.984 -11.039 1 97.88 55 LEU B C 1
ATOM 1642 O O . LEU B 1 55 ? 4.559 -17.781 -11.711 1 97.88 55 LEU B O 1
ATOM 1646 N N . LYS B 1 56 ? 2.412 -18.328 -11.523 1 97.88 56 LYS B N 1
ATOM 1647 C CA . LYS B 1 56 ? 2.111 -18.141 -12.938 1 97.88 56 LYS B CA 1
ATOM 1648 C C . LYS B 1 56 ? 1.18 -16.953 -13.156 1 97.88 56 LYS B C 1
ATOM 1650 O O . LYS B 1 56 ? 0.293 -16.703 -12.344 1 97.88 56 LYS B O 1
ATOM 1655 N N . ILE B 1 57 ? 1.443 -16.281 -14.211 1 97.06 57 ILE B N 1
ATOM 1656 C CA . ILE B 1 57 ? 0.515 -15.25 -14.664 1 97.06 57 ILE B CA 1
ATOM 1657 C C . ILE B 1 57 ? -0.31 -15.773 -15.828 1 97.06 57 ILE B C 1
ATOM 1659 O O . ILE B 1 57 ? 0.24 -16.141 -16.875 1 97.06 57 ILE B O 1
ATOM 1663 N N . LYS B 1 58 ? -1.532 -15.828 -15.617 1 96.06 58 LYS B N 1
ATOM 1664 C CA . LYS B 1 58 ? -2.438 -16.375 -16.625 1 96.06 58 LYS B CA 1
ATOM 1665 C C . LYS B 1 58 ? -3.57 -15.406 -16.922 1 96.06 58 LYS B C 1
ATOM 1667 O O . LYS B 1 58 ? -3.977 -14.625 -16.062 1 96.06 58 LYS B O 1
ATOM 1672 N N . LYS B 1 59 ? -3.99 -15.57 -18.125 1 93.25 59 LYS B N 1
ATOM 1673 C CA . LYS B 1 59 ? -5.133 -14.766 -18.547 1 93.25 59 LYS B CA 1
ATOM 1674 C C . LYS B 1 59 ? -6.445 -15.492 -18.281 1 93.25 59 LYS B C 1
ATOM 1676 O O . LYS B 1 59 ? -6.582 -16.672 -18.609 1 93.25 59 LYS B O 1
ATOM 1681 N N . ASP B 1 60 ? -7.277 -14.891 -17.609 1 91.31 60 ASP B N 1
ATOM 1682 C CA . ASP B 1 60 ? -8.664 -15.312 -17.422 1 91.31 60 ASP B CA 1
ATOM 1683 C C . ASP B 1 60 ? -9.633 -14.328 -18.062 1 91.31 60 ASP B C 1
ATOM 1685 O O . ASP B 1 60 ? -9.945 -13.289 -17.484 1 91.31 60 ASP B O 1
ATOM 1689 N N . GLY B 1 61 ? -10.156 -14.719 -19.266 1 91.81 61 GLY B N 1
ATOM 1690 C CA . GLY B 1 61 ? -10.828 -13.711 -20.078 1 91.81 61 GLY B CA 1
ATOM 1691 C C . GLY B 1 61 ? -9.914 -12.586 -20.516 1 91.81 61 GLY B C 1
ATOM 1692 O O . GLY B 1 61 ? -8.914 -12.828 -21.203 1 91.81 61 GLY B O 1
ATOM 1693 N N . ASP B 1 62 ? -10.164 -11.375 -20.109 1 90.81 62 ASP B N 1
ATOM 1694 C CA . ASP B 1 62 ? -9.359 -10.227 -20.5 1 90.81 62 ASP B CA 1
ATOM 1695 C C . ASP B 1 62 ? -8.508 -9.727 -19.328 1 90.81 62 ASP B C 1
ATOM 1697 O O . ASP B 1 62 ? -7.863 -8.68 -19.422 1 90.81 62 ASP B O 1
ATOM 1701 N N . ILE B 1 63 ? -8.539 -10.578 -18.344 1 94.81 63 ILE B N 1
ATOM 1702 C CA . ILE B 1 63 ? -7.863 -10.109 -17.125 1 94.81 63 ILE B CA 1
ATOM 1703 C C . ILE B 1 63 ? -6.715 -11.055 -16.781 1 94.81 63 ILE B C 1
ATOM 1705 O O . ILE B 1 63 ? -6.895 -12.273 -16.75 1 94.81 63 ILE B O 1
ATOM 1709 N N . TYR B 1 64 ? -5.637 -10.469 -16.625 1 96.44 64 TYR B N 1
ATOM 1710 C CA . TYR B 1 64 ? -4.5 -11.258 -16.172 1 96.44 64 TYR B CA 1
ATOM 1711 C C . TYR B 1 64 ? -4.527 -11.414 -14.656 1 96.44 64 TYR B C 1
ATOM 1713 O O . TYR B 1 64 ? -4.867 -10.477 -13.93 1 96.44 64 TYR B O 1
ATOM 1721 N N . CYS B 1 65 ? -4.102 -12.617 -14.18 1 97.69 65 CYS B N 1
ATOM 1722 C CA . CYS B 1 65 ? -4.148 -12.945 -12.758 1 97.69 65 CYS B CA 1
ATOM 1723 C C . CYS B 1 65 ? -2.857 -13.625 -12.312 1 97.69 65 CYS B C 1
ATOM 1725 O O . CYS B 1 65 ? -2.225 -14.336 -13.102 1 97.69 65 CYS B O 1
ATOM 1727 N N . PHE B 1 66 ? -2.498 -13.344 -11.078 1 98.06 66 PHE B N 1
ATOM 1728 C CA . PHE B 1 66 ? -1.673 -14.352 -10.414 1 98.06 66 PHE B CA 1
ATOM 1729 C C . PHE B 1 66 ? -2.459 -15.633 -10.195 1 98.06 66 PHE B C 1
ATOM 1731 O O . PHE B 1 66 ? -3.518 -15.625 -9.562 1 98.06 66 PHE B O 1
ATOM 1738 N N . ALA B 1 67 ? -2.023 -16.672 -10.688 1 96.69 67 ALA B N 1
ATOM 1739 C CA . ALA B 1 67 ? -2.764 -17.938 -10.633 1 96.69 67 ALA B CA 1
ATOM 1740 C C . ALA B 1 67 ? -1.974 -19 -9.891 1 96.69 67 ALA B C 1
ATOM 1742 O O . ALA B 1 67 ? -1.78 -18.922 -8.68 1 96.69 67 ALA B O 1
ATOM 1743 N N . ASP B 1 68 ? -1.38 -19.969 -10.617 1 96.44 68 ASP B N 1
ATOM 1744 C CA . ASP B 1 68 ? -0.653 -21.047 -9.961 1 96.44 68 ASP B CA 1
ATOM 1745 C C . ASP B 1 68 ? 0.349 -20.5 -8.945 1 96.44 68 ASP B C 1
ATOM 1747 O O . ASP B 1 68 ? 1.218 -19.703 -9.297 1 96.44 68 ASP B O 1
ATOM 1751 N N . GLY B 1 69 ? 0.185 -21 -7.75 1 96.75 69 GLY B N 1
ATOM 1752 C CA . GLY B 1 69 ? 1.061 -20.531 -6.688 1 96.75 69 GLY B CA 1
ATOM 1753 C C . GLY B 1 69 ? 0.384 -19.562 -5.742 1 96.75 69 GLY B C 1
ATOM 1754 O O . GLY B 1 69 ? 0.818 -19.391 -4.602 1 96.75 69 GLY B O 1
ATOM 1755 N N . TRP B 1 70 ? -0.693 -18.922 -6.137 1 97.25 70 TRP B N 1
ATOM 1756 C CA . TRP B 1 70 ? -1.346 -17.891 -5.32 1 97.25 70 TRP B CA 1
ATOM 1757 C C . TRP B 1 70 ? -1.965 -18.516 -4.07 1 97.25 70 TRP B C 1
ATOM 1759 O O . TRP B 1 70 ? -1.915 -17.922 -2.99 1 97.25 70 TRP B O 1
ATOM 1769 N N . LYS B 1 71 ? -2.512 -19.641 -4.219 1 95 71 LYS B N 1
ATOM 1770 C CA . LYS B 1 71 ? -3.098 -20.312 -3.059 1 95 71 LYS B CA 1
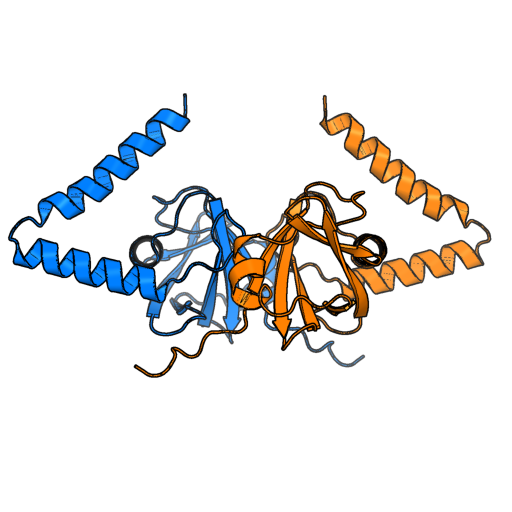ATOM 1771 C C . LYS B 1 71 ? -2.066 -20.484 -1.948 1 95 71 LYS B C 1
ATOM 1773 O O . LYS B 1 71 ? -2.379 -20.312 -0.77 1 95 71 LYS B O 1
ATOM 1778 N N . GLN B 1 72 ? -0.893 -20.859 -2.316 1 92.44 72 GLN B N 1
ATOM 1779 C CA . GLN B 1 72 ? 0.177 -21.031 -1.339 1 92.44 72 GLN B CA 1
ATOM 1780 C C . GLN B 1 72 ? 0.53 -19.703 -0.679 1 92.44 72 GLN B C 1
ATOM 1782 O O . GLN B 1 72 ? 0.831 -19.656 0.516 1 92.44 72 GLN B O 1
ATOM 1787 N N . VAL B 1 73 ? 0.539 -18.641 -1.439 1 93.94 73 VAL B N 1
ATOM 1788 C CA . VAL B 1 73 ? 0.777 -17.328 -0.883 1 93.94 73 VAL B CA 1
ATOM 1789 C C . VAL B 1 73 ? -0.253 -17.016 0.203 1 93.94 73 VAL B C 1
ATOM 1791 O O . VAL B 1 73 ? 0.102 -16.594 1.305 1 93.94 73 VAL B O 1
ATOM 1794 N N . VAL B 1 74 ? -1.477 -17.234 -0.096 1 93.62 74 VAL B N 1
ATOM 1795 C CA . VAL B 1 74 ? -2.574 -16.953 0.82 1 93.62 74 VAL B CA 1
ATOM 1796 C C . VAL B 1 74 ? -2.393 -17.734 2.113 1 93.62 74 VAL B C 1
ATOM 1798 O O . VAL B 1 74 ? -2.498 -17.188 3.209 1 93.62 74 VAL B O 1
ATOM 1801 N N . GLU B 1 75 ? -2.088 -18.938 1.958 1 88.94 75 GLU B N 1
ATOM 1802 C CA . GLU B 1 75 ? -1.959 -19.812 3.113 1 88.94 75 GLU B CA 1
ATOM 1803 C C . GLU B 1 75 ? -0.727 -19.469 3.941 1 88.94 75 GLU B C 1
ATOM 1805 O O . GLU B 1 75 ? -0.81 -19.344 5.164 1 88.94 75 GLU B O 1
ATOM 1810 N N . ASP B 1 76 ? 0.378 -19.281 3.252 1 87.44 76 ASP B N 1
ATOM 1811 C CA . ASP B 1 76 ? 1.63 -19 3.951 1 87.44 76 ASP B CA 1
ATOM 1812 C C . ASP B 1 76 ? 1.568 -17.672 4.684 1 87.44 76 ASP B C 1
ATOM 1814 O O . ASP B 1 76 ? 2.133 -17.516 5.77 1 87.44 76 ASP B O 1
ATOM 1818 N N . THR B 1 77 ? 0.955 -16.734 4.035 1 89.75 77 THR B N 1
ATOM 1819 C CA . THR B 1 77 ? 0.931 -15.391 4.598 1 89.75 77 THR B CA 1
ATOM 1820 C C . THR B 1 77 ? -0.303 -15.195 5.477 1 89.75 77 THR B C 1
ATOM 1822 O O . THR B 1 77 ? -0.471 -14.141 6.09 1 89.75 77 THR B O 1
ATOM 1825 N N . ARG B 1 78 ? -1.195 -16.109 5.551 1 88.81 78 ARG B N 1
ATOM 1826 C CA . ARG B 1 78 ? -2.438 -16.047 6.312 1 88.81 78 ARG B CA 1
ATOM 1827 C C . ARG B 1 78 ? -3.236 -14.805 5.961 1 88.81 78 ARG B C 1
ATOM 1829 O O . ARG B 1 78 ? -3.648 -14.055 6.848 1 88.81 78 ARG B O 1
ATOM 1836 N N . LEU B 1 79 ? -3.395 -14.633 4.68 1 92.5 79 LEU B N 1
ATOM 1837 C CA . LEU B 1 79 ? -4.199 -13.508 4.207 1 92.5 79 LEU B CA 1
ATOM 1838 C C . LEU B 1 79 ? -5.641 -13.633 4.691 1 92.5 79 LEU B C 1
ATOM 1840 O O . LEU B 1 79 ? -6.211 -14.727 4.691 1 92.5 79 LEU B O 1
ATOM 1844 N N . GLU B 1 80 ? -6.16 -12.539 5.145 1 93.12 80 GLU B N 1
ATOM 1845 C CA . GLU B 1 80 ? -7.539 -12.477 5.621 1 93.12 80 GLU B CA 1
ATOM 1846 C C . GLU B 1 80 ? -8.352 -11.453 4.82 1 93.12 80 GLU B C 1
ATOM 1848 O O . GLU B 1 80 ? -7.785 -10.602 4.141 1 93.12 80 GLU B O 1
ATOM 1853 N N . PHE B 1 81 ? -9.68 -11.688 4.91 1 94.25 81 PHE B N 1
ATOM 1854 C CA . PHE B 1 81 ? -10.602 -10.734 4.305 1 94.25 81 PHE B CA 1
ATOM 1855 C C . PHE B 1 81 ? -10.273 -9.305 4.734 1 94.25 81 PHE B C 1
ATOM 1857 O O . PHE B 1 81 ? -10.094 -9.039 5.926 1 94.25 81 PHE B O 1
ATOM 1864 N N . GLY B 1 82 ? -10.109 -8.461 3.736 1 94.25 82 GLY B N 1
ATOM 1865 C CA . GLY B 1 82 ? -9.891 -7.051 4.031 1 94.25 82 GLY B CA 1
ATOM 1866 C C . GLY B 1 82 ? -8.422 -6.672 4.098 1 94.25 82 GLY B C 1
ATOM 1867 O O . GLY B 1 82 ? -8.086 -5.488 4.184 1 94.25 82 GLY B O 1
ATOM 1868 N N . ASP B 1 83 ? -7.512 -7.66 4.098 1 94.94 83 ASP B N 1
ATOM 1869 C CA . ASP B 1 83 ? -6.09 -7.34 4.027 1 94.94 83 ASP B CA 1
ATOM 1870 C C . ASP B 1 83 ? -5.773 -6.527 2.773 1 94.94 83 ASP B C 1
ATOM 1872 O O . ASP B 1 83 ? -6.395 -6.719 1.728 1 94.94 83 ASP B O 1
ATOM 1876 N N . PHE B 1 84 ? -4.812 -5.652 2.988 1 95.62 84 PHE B N 1
ATOM 1877 C CA . PHE B 1 84 ? -4.379 -4.789 1.896 1 95.62 84 PHE B CA 1
ATOM 1878 C C . PHE B 1 84 ? -2.996 -5.195 1.402 1 95.62 84 PHE B C 1
ATOM 1880 O O . PHE B 1 84 ? -2.051 -5.281 2.189 1 95.62 84 PHE B O 1
ATOM 1887 N N . LEU B 1 85 ? -2.957 -5.445 0.121 1 97.19 85 LEU B N 1
ATOM 1888 C CA . LEU B 1 85 ? -1.719 -5.93 -0.481 1 97.19 85 LEU B CA 1
ATOM 1889 C C . LEU B 1 85 ? -1.108 -4.871 -1.394 1 97.19 85 LEU B C 1
ATOM 1891 O O . LEU B 1 85 ? -1.809 -4.273 -2.217 1 97.19 85 LEU B O 1
ATOM 1895 N N . VAL B 1 86 ? 0.142 -4.621 -1.254 1 96.69 86 VAL B N 1
ATOM 1896 C CA . VAL B 1 86 ? 0.872 -3.76 -2.178 1 96.69 86 VAL B CA 1
ATOM 1897 C C . VAL B 1 86 ? 1.959 -4.566 -2.887 1 96.69 86 VAL B C 1
ATOM 1899 O O . VAL B 1 86 ? 2.713 -5.301 -2.244 1 96.69 86 VAL B O 1
ATOM 1902 N N . PHE B 1 87 ? 1.978 -4.375 -4.203 1 96.62 87 PHE B N 1
ATOM 1903 C CA . PHE B 1 87 ? 2.957 -5.062 -5.035 1 96.62 87 PHE B CA 1
ATOM 1904 C C . PHE B 1 87 ? 3.875 -4.066 -5.73 1 96.62 87 PHE B C 1
ATOM 1906 O O . PHE B 1 87 ? 3.416 -3.037 -6.23 1 96.62 87 PHE B O 1
ATOM 1913 N N . TRP B 1 88 ? 5.121 -4.371 -5.727 1 95.75 88 TRP B N 1
ATOM 1914 C CA . TRP B 1 88 ? 6.098 -3.654 -6.543 1 95.75 88 TRP B CA 1
ATOM 1915 C C . TRP B 1 88 ? 6.715 -4.578 -7.59 1 95.75 88 TRP B C 1
ATOM 1917 O O . TRP B 1 88 ? 7.059 -5.723 -7.289 1 95.75 88 TRP B O 1
ATOM 1927 N N . LEU B 1 89 ? 6.789 -4.074 -8.766 1 95.69 89 LEU B N 1
ATOM 1928 C CA . LEU B 1 89 ? 7.414 -4.836 -9.844 1 95.69 89 LEU B CA 1
ATOM 1929 C C . LEU B 1 89 ? 8.891 -4.48 -9.969 1 95.69 89 LEU B C 1
ATOM 1931 O O . LEU B 1 89 ? 9.234 -3.352 -10.328 1 95.69 89 LEU B O 1
ATOM 1935 N N . LEU B 1 90 ? 9.727 -5.5 -9.617 1 93.44 90 LEU B N 1
ATOM 1936 C CA . LEU B 1 90 ? 11.172 -5.352 -9.75 1 93.44 90 LEU B CA 1
ATOM 1937 C C . LEU B 1 90 ? 11.672 -6.031 -11.023 1 93.44 90 LEU B C 1
ATOM 1939 O O . LEU B 1 90 ? 11.867 -7.246 -11.047 1 93.44 90 LEU B O 1
ATOM 1943 N N . GLY B 1 91 ? 11.836 -5.23 -12.031 1 88.81 91 GLY B N 1
ATOM 1944 C CA . GLY B 1 91 ? 12.211 -5.82 -13.312 1 88.81 91 GLY B CA 1
ATOM 1945 C C . GLY B 1 91 ? 11.023 -6.293 -14.125 1 88.81 91 GLY B C 1
ATOM 1946 O O . GLY B 1 91 ? 10.031 -5.57 -14.266 1 88.81 91 GLY B O 1
ATOM 1947 N N . ARG B 1 92 ? 11.125 -7.539 -14.648 1 88.75 92 ARG B N 1
ATOM 1948 C CA . ARG B 1 92 ? 10.086 -7.98 -15.57 1 88.75 92 ARG B CA 1
ATOM 1949 C C . ARG B 1 92 ? 9.141 -8.977 -14.906 1 88.75 92 ARG B C 1
ATOM 1951 O O . ARG B 1 92 ? 7.98 -9.094 -15.305 1 88.75 92 ARG B O 1
ATOM 1958 N N . SER B 1 93 ? 9.664 -9.633 -13.914 1 95 93 SER B N 1
ATOM 1959 C CA . SER B 1 93 ? 8.836 -10.734 -13.445 1 95 93 SER B CA 1
ATOM 1960 C C . SER B 1 93 ? 8.984 -10.945 -11.945 1 95 93 SER B C 1
ATOM 1962 O O . SER B 1 93 ? 8.547 -11.969 -11.406 1 95 93 SER B O 1
ATOM 1964 N N . ILE B 1 94 ? 9.703 -10.117 -11.312 1 96.06 94 ILE B N 1
ATOM 1965 C CA . ILE B 1 94 ? 9.859 -10.219 -9.867 1 96.06 94 ILE B CA 1
ATOM 1966 C C . ILE B 1 94 ? 8.992 -9.164 -9.18 1 96.06 94 ILE B C 1
ATOM 1968 O O . ILE B 1 94 ? 9.102 -7.977 -9.484 1 96.06 94 ILE B O 1
ATOM 1972 N N . PHE B 1 95 ? 8.18 -9.664 -8.258 1 96.56 95 PHE B N 1
ATOM 1973 C CA . PHE B 1 95 ? 7.316 -8.781 -7.48 1 96.56 95 PHE B CA 1
ATOM 1974 C C . PHE B 1 95 ? 7.676 -8.844 -6 1 96.56 95 PHE B C 1
ATOM 1976 O O . PHE B 1 95 ? 8.023 -9.906 -5.484 1 96.56 95 PHE B O 1
ATOM 1983 N N . LYS B 1 96 ? 7.594 -7.723 -5.375 1 95.19 96 LYS B N 1
ATOM 1984 C CA . LYS B 1 96 ? 7.629 -7.664 -3.916 1 95.19 96 LYS B CA 1
ATOM 1985 C C . LYS B 1 96 ? 6.234 -7.445 -3.342 1 95.19 96 LYS B C 1
ATOM 1987 O O . LYS B 1 96 ? 5.438 -6.688 -3.902 1 95.19 96 LYS B O 1
ATOM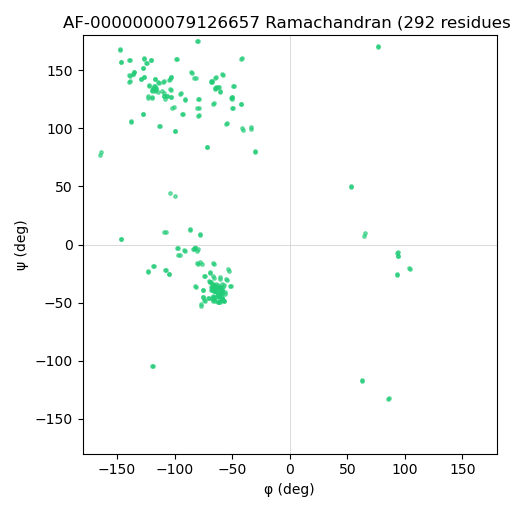 1992 N N . LEU B 1 97 ? 6.039 -8.07 -2.225 1 95.88 97 LEU B N 1
ATOM 1993 C CA . LEU B 1 97 ? 4.719 -8.047 -1.604 1 95.88 97 LEU B CA 1
ATOM 1994 C C . LEU B 1 97 ? 4.797 -7.496 -0.183 1 95.88 97 LEU B C 1
ATOM 1996 O O . LEU B 1 97 ? 5.602 -7.969 0.623 1 95.88 97 LEU B O 1
ATOM 2000 N N . LEU B 1 98 ? 4.008 -6.508 0.093 1 94.25 98 LEU B N 1
ATOM 2001 C CA . LEU B 1 98 ? 3.779 -5.973 1.432 1 94.25 98 LEU B CA 1
ATOM 2002 C C . LEU B 1 98 ? 2.312 -6.117 1.829 1 94.25 98 LEU B C 1
ATOM 2004 O O . LEU B 1 98 ? 1.418 -5.828 1.032 1 94.25 98 LEU B O 1
ATOM 2008 N N . ILE B 1 99 ? 2.086 -6.574 3.021 1 94.88 99 ILE B N 1
ATOM 2009 C CA . ILE B 1 99 ? 0.723 -6.855 3.459 1 94.88 99 ILE B CA 1
ATOM 2010 C C . ILE B 1 99 ? 0.384 -5.996 4.676 1 94.88 99 ILE B C 1
ATOM 2012 O O . ILE B 1 99 ? 1.155 -5.938 5.637 1 94.88 99 ILE B O 1
ATOM 2016 N N . PHE B 1 100 ? -0.739 -5.383 4.629 1 95.69 100 PHE B N 1
ATOM 2017 C CA . PHE B 1 100 ? -1.311 -4.664 5.762 1 95.69 100 PHE B CA 1
ATOM 2018 C C . PHE B 1 100 ? -2.586 -5.348 6.246 1 95.69 100 PHE B C 1
ATOM 2020 O O . PHE B 1 100 ? -3.404 -5.789 5.438 1 95.69 100 PHE B O 1
ATOM 2027 N N . GLY B 1 101 ? -2.703 -5.398 7.527 1 94.19 101 GLY B N 1
ATOM 2028 C CA . GLY B 1 101 ? -3.975 -5.828 8.086 1 94.19 101 GLY B CA 1
ATOM 2029 C C . GLY B 1 101 ? -5.023 -4.73 8.102 1 94.19 101 GLY B C 1
ATOM 2030 O O . GLY B 1 101 ? -4.727 -3.58 7.766 1 94.19 101 GLY B O 1
ATOM 2031 N N . THR B 1 102 ? -6.223 -5.109 8.508 1 92.62 102 THR B N 1
ATOM 2032 C CA . THR B 1 102 ? -7.355 -4.188 8.523 1 92.62 102 THR B CA 1
ATOM 2033 C C . THR B 1 102 ? -7.133 -3.072 9.539 1 92.62 102 THR B C 1
ATOM 2035 O O . THR B 1 102 ? -7.809 -2.043 9.492 1 92.62 102 THR B O 1
ATOM 2038 N N . ASN B 1 103 ? -6.238 -3.229 10.422 1 92.31 103 ASN B N 1
ATOM 2039 C CA . ASN B 1 103 ? -5.926 -2.205 11.414 1 92.31 103 ASN B CA 1
ATOM 2040 C C . ASN B 1 103 ? -4.984 -1.146 10.852 1 92.31 103 ASN B C 1
ATOM 2042 O O . ASN B 1 103 ? -4.633 -0.188 11.539 1 92.31 103 ASN B O 1
ATOM 2046 N N . GLY B 1 104 ? -4.574 -1.344 9.625 1 94.94 104 GLY B N 1
ATOM 2047 C CA . GLY B 1 104 ? -3.76 -0.357 8.938 1 94.94 104 GLY B CA 1
ATOM 2048 C C . GLY B 1 104 ? -2.271 -0.607 9.078 1 94.94 104 GLY B C 1
ATOM 2049 O O . GLY B 1 104 ? -1.458 0.073 8.453 1 94.94 104 GLY B O 1
ATOM 2050 N N . CYS B 1 105 ? -1.951 -1.543 9.883 1 94.69 105 CYS B N 1
ATOM 2051 C CA . CYS B 1 105 ? -0.543 -1.818 10.148 1 94.69 105 CYS B CA 1
ATOM 2052 C C . CYS B 1 105 ? -0.047 -2.986 9.305 1 94.69 105 CYS B C 1
ATOM 2054 O O . CYS B 1 105 ? -0.841 -3.814 8.852 1 94.69 105 CYS B O 1
ATOM 2056 N N . GLU B 1 106 ? 1.274 -2.994 9.188 1 92.75 106 GLU B N 1
ATOM 2057 C CA . GLU B 1 106 ? 1.896 -4.109 8.477 1 92.75 106 GLU B CA 1
ATOM 2058 C C . GLU B 1 106 ? 1.671 -5.426 9.219 1 92.75 106 GLU B C 1
ATOM 2060 O O . GLU B 1 106 ? 1.787 -5.484 10.445 1 92.75 106 GLU B O 1
ATOM 2065 N N . LYS B 1 107 ? 1.3 -6.336 8.414 1 88.56 107 LYS B N 1
ATOM 2066 C CA . LYS B 1 107 ? 1.219 -7.68 8.977 1 88.56 107 LYS B CA 1
ATOM 2067 C C . LYS B 1 107 ? 2.602 -8.32 9.078 1 88.56 107 LYS B C 1
ATOM 2069 O O . LYS B 1 107 ? 3.43 -8.164 8.18 1 88.56 107 LYS B O 1
ATOM 2074 N N . ASN B 1 108 ? 2.918 -8.742 10.219 1 73.5 108 ASN B N 1
ATOM 2075 C CA . ASN B 1 108 ? 4.176 -9.469 10.359 1 73.5 108 ASN B CA 1
ATOM 2076 C C . ASN B 1 108 ? 4.094 -10.859 9.734 1 73.5 108 ASN B C 1
ATOM 2078 O O . ASN B 1 108 ? 3.658 -11.812 10.383 1 73.5 108 ASN B O 1
ATOM 2082 N N . SER B 1 109 ? 4.332 -10.828 8.445 1 62.41 109 SER B N 1
ATOM 2083 C CA . SER B 1 109 ? 4.188 -12.094 7.73 1 62.41 109 SER B CA 1
ATOM 2084 C C . SER B 1 109 ? 5.168 -13.141 8.25 1 62.41 109 SER B C 1
ATOM 2086 O O . SER B 1 109 ? 4.855 -14.328 8.281 1 62.41 109 SER B O 1
ATOM 2088 N N . ARG B 1 110 ? 6.359 -12.727 8.609 1 62.41 110 ARG B N 1
ATOM 2089 C CA . ARG B 1 110 ? 7.359 -13.695 9.039 1 62.41 110 ARG B CA 1
ATOM 2090 C C . ARG B 1 110 ? 6.898 -14.438 10.289 1 62.41 110 ARG B C 1
ATOM 2092 O O . ARG B 1 110 ? 6.98 -15.664 10.352 1 62.41 110 ARG B O 1
ATOM 2099 N N . LEU B 1 111 ? 6.488 -13.578 11.195 1 61.16 111 LEU B N 1
ATOM 2100 C CA . LEU B 1 111 ? 6.062 -14.203 12.445 1 61.16 111 LEU B CA 1
ATOM 2101 C C . LEU B 1 111 ? 4.852 -15.102 12.211 1 61.16 111 LEU B C 1
ATOM 2103 O O . LEU B 1 111 ? 4.773 -16.203 12.773 1 61.16 111 LEU B O 1
ATOM 2107 N N . ASN B 1 112 ? 4.055 -14.609 11.344 1 62.94 112 ASN B N 1
ATOM 2108 C CA . ASN B 1 112 ? 2.857 -15.406 11.078 1 62.94 112 ASN B CA 1
ATOM 2109 C C . ASN B 1 112 ? 3.201 -16.719 10.367 1 62.94 112 ASN B C 1
ATOM 2111 O O . ASN B 1 112 ? 2.65 -17.766 10.703 1 62.94 112 ASN B O 1
ATOM 2115 N N . MET B 1 113 ? 4.145 -16.531 9.562 1 63.16 113 MET B N 1
ATOM 2116 C CA . MET B 1 113 ? 4.516 -17.703 8.773 1 63.16 113 MET B CA 1
ATOM 2117 C C . MET B 1 113 ? 5.293 -18.703 9.617 1 63.16 113 MET B C 1
ATOM 2119 O O . MET B 1 113 ? 5.055 -19.906 9.539 1 63.16 113 MET B O 1
ATOM 2123 N N . ILE B 1 114 ? 6.227 -18.203 10.375 1 63.75 114 ILE B N 1
ATOM 2124 C CA . ILE B 1 114 ? 7.023 -19.062 11.242 1 63.75 114 ILE B CA 1
ATOM 2125 C C . ILE B 1 114 ? 6.105 -19.797 12.219 1 63.75 114 ILE B C 1
ATOM 2127 O O . ILE B 1 114 ? 6.238 -21.016 12.406 1 63.75 114 ILE B O 1
ATOM 2131 N N . THR B 1 115 ? 5.246 -19.016 12.781 1 61.84 115 THR B N 1
ATOM 2132 C CA . THR B 1 115 ? 4.316 -19.609 13.727 1 61.84 115 THR B CA 1
ATOM 2133 C C . THR B 1 115 ? 3.449 -20.672 13.039 1 61.84 115 THR B C 1
ATOM 2135 O O . THR B 1 115 ? 3.197 -21.734 13.602 1 61.84 115 THR B O 1
ATOM 2138 N N . PHE B 1 116 ? 3.076 -20.391 11.898 1 62.41 116 PHE B N 1
ATOM 2139 C CA . PHE B 1 116 ? 2.254 -21.312 11.141 1 62.41 116 PHE B CA 1
ATOM 2140 C C . PHE B 1 116 ? 3.041 -22.578 10.797 1 62.41 116 PHE B C 1
ATOM 2142 O O . PHE B 1 116 ? 2.523 -23.688 10.914 1 62.41 116 PHE B O 1
ATOM 2149 N N . MET B 1 117 ? 4.254 -22.328 10.344 1 64.56 117 MET B N 1
ATOM 2150 C CA . MET B 1 117 ? 5.109 -23.469 10.023 1 64.56 117 MET B CA 1
ATOM 2151 C C . MET B 1 117 ? 5.359 -24.344 11.25 1 64.56 117 MET B C 1
ATOM 2153 O O . MET B 1 117 ? 5.367 -25.562 11.164 1 64.56 117 MET B O 1
ATOM 2157 N N . MET B 1 118 ? 5.59 -23.641 12.289 1 65.44 118 MET B N 1
ATOM 2158 C CA . MET B 1 118 ? 5.793 -24.359 13.539 1 65.44 118 MET B CA 1
ATOM 2159 C C . MET B 1 118 ? 4.535 -25.141 13.93 1 65.44 118 MET B C 1
ATOM 2161 O O . MET B 1 118 ? 4.621 -26.281 14.391 1 65.44 118 MET B O 1
ATOM 2165 N N . LYS B 1 119 ? 3.422 -24.453 13.805 1 61.31 119 LYS B N 1
ATOM 2166 C CA . LYS B 1 119 ? 2.16 -25.125 14.109 1 61.31 119 LYS B CA 1
ATOM 2167 C C . LYS B 1 119 ? 1.927 -26.312 13.188 1 61.31 119 LYS B C 1
ATOM 2169 O O . LYS B 1 119 ? 1.515 -27.391 13.648 1 61.31 119 LYS B O 1
ATOM 2174 N N . LYS B 1 120 ? 2.15 -26.125 11.969 1 62.44 120 LYS B N 1
ATOM 2175 C CA . LYS B 1 120 ? 2.014 -27.234 11.023 1 62.44 120 LYS B CA 1
ATOM 2176 C C . LYS B 1 120 ? 2.922 -28.391 11.406 1 62.44 120 LYS B C 1
ATOM 2178 O O . LYS B 1 120 ? 2.494 -29.547 11.391 1 62.44 120 LYS B O 1
ATOM 2183 N N . LYS B 1 121 ? 4.176 -28.109 11.688 1 67.62 121 LYS B N 1
ATOM 2184 C CA . LYS B 1 121 ? 5.125 -29.141 12.109 1 67.62 121 LYS B CA 1
ATOM 2185 C C . LYS B 1 121 ? 4.641 -29.844 13.375 1 67.62 121 LYS B C 1
ATOM 2187 O O . LYS B 1 121 ? 4.742 -31.062 13.484 1 67.62 121 LYS B O 1
ATOM 2192 N N . MET B 1 122 ? 4.246 -29.094 14.297 1 66.5 122 MET B N 1
ATOM 2193 C CA . MET B 1 122 ? 3.754 -29.641 15.555 1 66.5 122 MET B CA 1
ATOM 2194 C C . MET B 1 122 ? 2.543 -30.547 15.32 1 66.5 122 MET B C 1
ATOM 2196 O O . MET B 1 122 ? 2.434 -31.609 15.914 1 66.5 122 MET B O 1
ATOM 2200 N N . MET B 1 123 ? 1.673 -30.156 14.469 1 64.62 123 MET B N 1
ATOM 2201 C CA . MET B 1 123 ? 0.482 -30.953 14.164 1 64.62 123 MET B CA 1
ATOM 2202 C C . MET B 1 123 ? 0.859 -32.281 13.5 1 64.62 123 MET B C 1
ATOM 2204 O O . MET B 1 123 ? 0.292 -33.312 13.82 1 64.62 123 MET B O 1
ATOM 2208 N N . ILE B 1 124 ? 1.769 -32.281 12.656 1 66.88 124 ILE B N 1
ATOM 2209 C CA . ILE B 1 124 ? 2.258 -33.469 11.984 1 66.88 124 ILE B CA 1
ATOM 2210 C C . ILE B 1 124 ? 2.928 -34.406 13 1 66.88 124 ILE B C 1
ATOM 2212 O O . ILE B 1 124 ? 2.684 -35.594 13 1 66.88 124 ILE B O 1
ATOM 2216 N N . LEU B 1 125 ? 3.707 -33.812 13.797 1 70 125 LEU B N 1
ATOM 2217 C CA . LEU B 1 125 ? 4.434 -34.562 14.805 1 70 125 LEU B CA 1
ATOM 2218 C C . LEU B 1 125 ? 3.467 -35.25 15.781 1 70 125 LEU B C 1
ATOM 2220 O O . LEU B 1 125 ? 3.711 -36.344 16.234 1 70 125 LEU B O 1
ATOM 2224 N N . MET B 1 126 ? 2.387 -34.5 16 1 73.94 126 MET B N 1
ATOM 2225 C CA . MET B 1 126 ? 1.425 -35 16.969 1 73.94 126 MET B CA 1
ATOM 2226 C C . MET B 1 126 ? 0.415 -35.938 16.312 1 73.94 126 MET B C 1
ATOM 2228 O O . MET B 1 126 ? -0.485 -36.438 16.984 1 73.94 126 MET B O 1
ATOM 2232 N N . GLY B 1 127 ? 0.68 -36.344 15.109 1 65.88 127 GLY B N 1
ATOM 2233 C CA . GLY B 1 127 ? -0.197 -37.281 14.398 1 65.88 127 GLY B CA 1
ATOM 2234 C C . GLY B 1 127 ? -1.561 -36.688 14.094 1 65.88 127 GLY B C 1
ATOM 2235 O O . GLY B 1 127 ? -2.555 -37.406 14.016 1 65.88 127 GLY B O 1
ATOM 2236 N N . MET B 1 128 ? -1.97 -35.438 14.227 1 56.5 128 MET B N 1
ATOM 2237 C CA . MET B 1 128 ? -3.23 -34.75 14.016 1 56.5 128 MET B CA 1
ATOM 2238 C C . MET B 1 128 ? -3.195 -33.938 12.719 1 56.5 128 MET B C 1
ATOM 2240 O O . MET B 1 128 ? -3.59 -32.781 12.695 1 56.5 128 MET B O 1
ATOM 2244 N N . PRO B 1 129 ? -2.725 -34.531 11.844 1 53.19 129 PRO B N 1
ATOM 2245 C CA . PRO B 1 129 ? -2.664 -33.719 10.625 1 53.19 129 PRO B CA 1
ATOM 2246 C C . PRO B 1 129 ? -4.02 -33.125 10.25 1 53.19 129 PRO B C 1
ATOM 2248 O O . PRO B 1 129 ? -4.078 -32.062 9.586 1 53.19 129 PRO B O 1
ATOM 2251 N N . GLY B 1 130 ? -5.152 -33.688 10.727 1 53.38 130 GLY B N 1
ATOM 2252 C CA . GLY B 1 130 ? -6.516 -33.25 10.438 1 53.38 130 GLY B CA 1
ATOM 2253 C C . GLY B 1 130 ? -6.879 -31.922 11.078 1 53.38 130 GLY B C 1
ATOM 2254 O O . GLY B 1 130 ? -7.762 -31.219 10.586 1 53.38 130 GLY B O 1
ATOM 2255 N N . ILE B 1 131 ? -6.352 -31.672 12.125 1 49.44 131 ILE B N 1
ATOM 2256 C CA . ILE B 1 131 ? -6.711 -30.438 12.828 1 49.44 131 ILE B CA 1
ATOM 2257 C C . ILE B 1 131 ? -6.223 -29.234 12.039 1 49.44 131 ILE B C 1
ATOM 2259 O O . ILE B 1 131 ? -6.883 -28.188 12.008 1 49.44 131 ILE B O 1
ATOM 2263 N N . LEU B 1 132 ? -5.145 -29.312 11.477 1 48.69 132 LEU B N 1
ATOM 2264 C CA . LEU B 1 132 ? -4.758 -28.266 10.547 1 48.69 132 LEU B CA 1
ATOM 2265 C C . LEU B 1 132 ? -5.797 -28.109 9.438 1 48.69 132 LEU B C 1
ATOM 2267 O O . LEU B 1 132 ? -6.078 -27 8.992 1 48.69 132 LEU B O 1
ATOM 2271 N N . ALA B 1 133 ? -6.32 -29.234 9.117 1 46.62 133 ALA B N 1
ATOM 2272 C CA . ALA B 1 133 ? -7.469 -29.219 8.211 1 46.62 133 ALA B CA 1
ATOM 2273 C C . ALA B 1 133 ? -8.68 -28.562 8.867 1 46.62 133 ALA B C 1
ATOM 2275 O O . ALA B 1 133 ? -9.461 -27.891 8.203 1 46.62 133 ALA B O 1
ATOM 2276 N N . LEU B 1 134 ? -8.859 -28.703 10.125 1 45.38 134 LEU B N 1
ATOM 2277 C CA . LEU B 1 134 ? -9.992 -28.156 10.867 1 45.38 134 LEU B CA 1
ATOM 2278 C C . LEU B 1 134 ? -9.852 -26.641 11.039 1 45.38 134 LEU B C 1
ATOM 2280 O O . LEU B 1 134 ? -10.836 -25.906 10.969 1 45.38 134 LEU B O 1
ATOM 2284 N N . ARG B 1 135 ? -8.82 -26.172 11.43 1 42.22 135 ARG B N 1
ATOM 2285 C CA . ARG B 1 135 ? -8.617 -24.719 11.523 1 42.22 135 ARG B CA 1
ATOM 2286 C C . ARG B 1 135 ? -8.898 -24.047 10.18 1 42.22 135 ARG B C 1
ATOM 2288 O O . ARG B 1 135 ? -9.445 -22.953 10.141 1 42.22 135 ARG B O 1
ATOM 2295 N N . ARG B 1 136 ? -8.648 -24.766 9.203 1 43.47 136 ARG B N 1
ATOM 2296 C CA . ARG B 1 136 ? -9.094 -24.312 7.887 1 43.47 136 ARG B CA 1
ATOM 2297 C C . ARG B 1 136 ? -10.617 -24.344 7.781 1 43.47 136 ARG B C 1
ATOM 2299 O O . ARG B 1 136 ? -11.219 -23.469 7.156 1 43.47 136 ARG B O 1
ATOM 2306 N N . LEU B 1 137 ? -11.211 -25.266 8.438 1 41.69 137 LEU B N 1
ATOM 2307 C CA . LEU B 1 137 ? -12.656 -25.438 8.461 1 41.69 137 LEU B CA 1
ATOM 2308 C C . LEU B 1 137 ? -13.305 -24.406 9.391 1 41.69 137 LEU B C 1
ATOM 2310 O O . LEU B 1 137 ? -14.383 -23.891 9.094 1 41.69 137 LEU B O 1
ATOM 2314 N N . TYR B 1 138 ? -12.922 -24.266 10.57 1 39.06 138 TYR B N 1
ATOM 2315 C CA . TYR B 1 138 ? -13.523 -23.281 11.469 1 39.06 138 TYR B CA 1
ATOM 2316 C C . TYR B 1 138 ? -13.406 -21.875 10.906 1 39.06 138 TYR B C 1
ATOM 2318 O O . TYR B 1 138 ? -14.281 -21.031 11.125 1 39.06 138 TYR B O 1
ATOM 2326 N N . ARG B 1 139 ? -12.453 -21.547 10.305 1 39.28 139 ARG B N 1
ATOM 2327 C CA . ARG B 1 139 ? -12.305 -20.266 9.617 1 39.28 139 ARG B CA 1
ATOM 2328 C C . ARG B 1 139 ? -13.273 -20.172 8.438 1 39.28 139 ARG B C 1
ATOM 2330 O O . ARG B 1 139 ? -13.742 -19.078 8.102 1 39.28 139 ARG B O 1
ATOM 2337 N N . LYS B 1 140 ? -13.695 -21.25 7.824 1 39.78 140 LYS B N 1
ATOM 2338 C CA . LYS B 1 140 ? -14.789 -21.312 6.863 1 39.78 140 LYS B CA 1
ATOM 2339 C C . LYS B 1 140 ? -16.125 -21 7.535 1 39.78 140 LYS B C 1
ATOM 2341 O O . LYS B 1 140 ? -16.969 -20.312 6.957 1 39.78 140 LYS B O 1
ATOM 2346 N N . LYS B 1 141 ? -16.438 -21.578 8.609 1 40.91 141 LYS B N 1
ATOM 2347 C CA . LYS B 1 141 ? -17.719 -21.375 9.273 1 40.91 141 LYS B CA 1
ATOM 2348 C C . LYS B 1 141 ? -17.859 -19.953 9.805 1 40.91 141 LYS B C 1
ATOM 2350 O O . LYS B 1 141 ? -18.953 -19.406 9.828 1 40.91 141 LYS B O 1
ATOM 2355 N N . GLU B 1 142 ? -16.953 -19.469 10.406 1 35.81 142 GLU B N 1
ATOM 2356 C CA . GLU B 1 142 ? -17.078 -18.109 10.891 1 35.81 142 GLU B CA 1
ATOM 2357 C C . GLU B 1 142 ? -17.297 -17.125 9.742 1 35.81 142 GLU B C 1
ATOM 2359 O O . GLU B 1 142 ? -17.891 -16.062 9.93 1 35.81 142 GLU B O 1
ATOM 2364 N N . ASN B 1 143 ? -16.828 -17.422 8.633 1 33.53 143 ASN B N 1
ATOM 2365 C CA . ASN B 1 143 ? -17.094 -16.562 7.48 1 33.53 143 ASN B CA 1
ATOM 2366 C C . ASN B 1 143 ? -18.531 -16.719 6.977 1 33.53 143 ASN B C 1
ATOM 2368 O O . ASN B 1 143 ? -19.047 -15.859 6.273 1 33.53 143 ASN B O 1
ATOM 2372 N N . LYS B 1 144 ? -19.25 -17.812 7.125 1 38.47 144 LYS B N 1
ATOM 2373 C CA . LYS B 1 144 ? -20.656 -17.969 6.746 1 38.47 144 LYS B CA 1
ATOM 2374 C C . LYS B 1 144 ? -21.562 -17.078 7.605 1 38.47 144 LYS B C 1
ATOM 2376 O O . LYS B 1 144 ? -22.641 -16.672 7.168 1 38.47 144 LYS B O 1
ATOM 2381 N N . ASN B 1 145 ? -21.328 -16.953 8.812 1 38.12 145 ASN B N 1
ATOM 2382 C CA . ASN B 1 145 ? -22.281 -16.172 9.586 1 38.12 145 ASN B CA 1
ATOM 2383 C C . ASN B 1 145 ? -22.234 -14.688 9.219 1 38.12 145 ASN B C 1
ATOM 2385 O O . ASN B 1 145 ? -23.094 -13.914 9.625 1 38.12 145 ASN B O 1
ATOM 2389 N N . LEU B 1 146 ? -21.219 -14.25 8.75 1 31.73 146 LEU B N 1
ATOM 2390 C CA . LEU B 1 146 ? -21.266 -12.82 8.484 1 31.73 146 LEU B CA 1
ATOM 2391 C C . LEU B 1 146 ? -22 -12.523 7.18 1 31.73 146 LEU B C 1
ATOM 2393 O O . LEU B 1 146 ? -22.156 -11.359 6.801 1 31.73 146 LEU B O 1
ATOM 2397 N N . LEU B 1 147 ? -22.391 -13.477 6.469 1 27.52 147 LEU B N 1
ATOM 2398 C CA . LEU B 1 147 ? -23.281 -13.203 5.352 1 27.52 147 LEU B CA 1
ATOM 2399 C C . LEU B 1 147 ? -24.719 -13.016 5.84 1 27.52 147 LEU B C 1
ATOM 2401 O O . LEU B 1 147 ? -25.594 -12.625 5.066 1 27.52 147 LEU B O 1
ATOM 2405 N N . TRP B 1 148 ? -25.141 -13.406 7.031 1 26.02 148 TRP B N 1
ATOM 2406 C CA . TRP B 1 148 ? -26.547 -13.094 7.277 1 26.02 148 TRP B CA 1
ATOM 2407 C C . TRP B 1 148 ? -26.703 -11.695 7.852 1 26.02 148 TRP B C 1
ATOM 2409 O O . TRP B 1 148 ? -25.891 -11.258 8.664 1 26.02 148 TRP B O 1
#

Radius of gyration: 21.47 Å; Cα contacts (8 Å, |Δi|>4): 474; chains: 2; bounding box: 49×74×47 Å

Nearest PDB structures (foldseek):
  1yel-assembly1_A  TM=8.302E-01  e=5.114E-07  Arabidopsis thaliana
  4i1k-assembly2_B  TM=8.323E-01  e=1.509E-06  Arabidopsis thaliana
  8oj2-assembly1_A-2  TM=7.187E-01  e=2.996E-04  Marchantia polymorpha
  4ldx-assembly1_B  TM=5.771E-01  e=1.642E-04  Arabidopsis thaliana
  4ldx-assembly1_A  TM=5.934E-01  e=2.218E-04  Arabidopsis thaliana

pLDDT: mean 79.79, std 21.32, range [26.02, 98.06]

Sequence (296 aa):
MAPRPRGIPSFFKIMLDCSATHLPLPTGFVRKHLENDIPENATLRSVNGGYSWRLKIKKDGDIYCFADGWKQVVEDTRLEFGDFLVFWLLGRSIFKLLIFGTNGCEKNSRLNMITFMMKKKMMILMGMPGILALRRLYRKKENKNLLWMAPRPRGIPSFFKIMLDCSATHLPLPTGFVRKHLENDIPENATLRSVNGGYSWRLKIKKDGDIYCFADGWKQVVEDTRLEFGDFLVFWLLGRSIFKLLIFGTNGCEKNSRLNMITFMMKKKMMILMGMPGILALRRLYRKKENKNLLW

Foldseek 3Di:
DPPPPPPFDKDKDFDADLQDQKAWDDPVSCVVQAVVPNDQKAKEAEPVGDDIWIFGWDDDPNTIIGHPGVNVVSVQQVDDHGKMWMWGDDPHGYIYIWIDDNVRHTDPSVVVNVVVVVVCVVCVVVVNNCVVVVVVVVVVVVVVVVVD/DPPPPPPFDKDKDFDADLQDQKAWDDPVSCVVQAVVPNDQKAKEAEPVGDDIWIFGWDDDPNTIIGHVGVNVVSVQQVDDHGKMWMWGDDPHGYIYIWIDDNVRHTDPSVVVNVVVVVVCVVCVVVVNNCVVVVVVVVVVVVVVVVVD

Secondary structure (DSSP, 8-state):
---------EEEEE-S-TT-S-EEPPHHHIIIIITTS--SEEEEEETTSS-EEEEEEEEETTEEEE-TTHHHHHHHHT--TT-EEEEEEETTTEEEEEEE-TTSBBP-HHHHHHHHHHHHHHHHHTT-HHHHHHHHHHHHHHHHGGG-/---------EEEEE-S-TT-S-EEPPHHHIIIIITTS--SEEEEEETTSS-EEEEEEEEETTEEEE-TTHHHHHHHHT--TT-EEEEEEETTTEEEEEEE-TTSBBP-HHHHHHHHHHHHHHHHHTT-HHHHHHHHHHHHHHHHGGG-

InterPro domains:
  IPR003340 B3 DNA binding domain [PF02362] (11-99)
  IPR003340 B3 DNA binding domain [PS50863] (8-103)
  IPR003340 B3 DNA binding domain [SM01019] (11-103)
  IPR003340 B3 DNA binding domain [cd10017] (9-100)
  IPR015300 DNA-binding pseudobarrel domain superfamily [G3DSA:2.40.330.10] (6-105)
  IPR015300 DNA-binding pseudobarrel domain superfamily [SSF101936] (7-108)
  IPR050655 Plant B3 domain-containing [PTHR31920] (8-118)

Organism: Lactuca saligna (NCBI:txid75948)

Solvent-accessible surface area (backbone atoms only — not comparable to full-atom values): 15934 Å² total; per-residue (Å²): 127,75,76,65,76,69,56,75,52,50,38,47,49,69,34,80,56,66,80,47,54,52,44,77,49,40,63,69,47,38,59,73,74,26,61,92,61,67,49,53,57,32,40,41,26,40,65,74,48,98,43,75,44,62,32,28,46,41,72,58,90,92,37,43,19,42,23,57,46,37,44,56,51,36,63,50,54,61,58,43,71,55,21,37,37,39,37,34,46,56,78,80,38,33,32,36,37,46,48,25,38,79,71,22,31,59,49,61,44,60,60,51,26,51,52,45,52,49,48,52,50,50,31,50,74,67,69,39,58,62,52,65,54,38,58,56,45,54,58,51,54,62,57,56,60,70,72,107,126,74,77,64,75,70,56,74,52,49,37,48,49,68,34,79,56,67,80,45,54,53,45,78,49,40,64,68,47,39,59,73,76,27,61,92,60,67,48,53,57,32,41,41,27,40,64,74,47,98,45,74,45,62,32,28,45,41,73,58,89,94,38,43,19,42,24,58,47,37,45,57,50,36,60,50,54,61,56,42,73,54,21,36,36,39,37,34,48,57,81,80,39,32,32,36,39,44,49,25,39,79,68,23,31,59,50,62,42,60,60,50,27,50,51,45,52,49,48,52,50,49,29,52,73,67,71,38,58,61,51,65,53,39,60,56,44,55,60,52,53,62,57,57,59,70,73,107